Protein AF-0000000078981134 (afdb_homodimer)

Sequence (300 aa):
MTKDLEKGITENGTGYDGVVWNILGQTYYPKAVCETTFAFETNSEPGQFVPVHVHPTQDEFILVQEGELDLKLDGVWSKARAGDLVRMPKGIPHGYFNKSDKPARALFWVSPARKLKELFEALDNLEDVERVVELSAQHEVDFLPPEANDMTKDLEKGITENGTGYDGVVWNILGQTYYPKAVCETTFAFETNSEPGQFVPVHVHPTQDEFILVQEGELDLKLDGVWSKARAGDLVRMPKGIPHGYFNKSDKPARALFWVSPARKLKELFEALDNLEDVERVVELSAQHEVDFLPPEAND

Secondary structure (DSSP, 8-state):
----PPPEEEPTT--GGG--EEETTEEEEEEEE-SS-EEEEEEE-TT-EEEEEE-SS-EEEEEEEESEEEEEETTEEEEEETT-EEEE-TTS-EEEE--SSS-EEEEEEEES-TTHHHHHHHHTT---HHHHHHHHHHTT-EEPPGGGG-/----PPPEEEPTT--GGG--EEETTEEEEEEEE-SS-EEEEEEE-TT-EEEEEE-SS-EEEEEEEESEEEEEETTEEEEEETT-EEEE-TTS-EEEE--SSS-EEEEEEEES-TTHHHHHHHHTT---HHHHHHHHHHTT-EEPPGGGG-

pLDDT: mean 97.55, std 6.36, range [37.91, 98.94]

Structure (mmCIF, N/CA/C/O backbone):
data_AF-0000000078981134-model_v1
#
loop_
_entity.id
_entity.type
_entity.pdbx_description
1 polymer 'Polyketide synthesis domain protein'
#
loop_
_atom_site.group_PDB
_atom_site.id
_atom_site.type_symbol
_atom_site.label_atom_id
_atom_site.label_alt_id
_atom_site.label_comp_id
_atom_site.label_asym_id
_atom_site.label_entity_id
_atom_site.label_seq_id
_atom_site.pdbx_PDB_ins_code
_atom_site.Cartn_x
_atom_site.Cartn_y
_atom_site.Cartn_z
_atom_site.occupancy
_atom_site.B_iso_or_equiv
_atom_site.auth_seq_id
_atom_site.auth_comp_id
_atom_site.auth_asym_id
_atom_site.auth_atom_id
_atom_site.pdbx_PDB_model_num
ATOM 1 N N . MET A 1 1 ? -16.922 -1.563 -15.125 1 37.91 1 MET A N 1
ATOM 2 C CA . MET A 1 1 ? -17.297 -0.449 -14.258 1 37.91 1 MET A CA 1
ATOM 3 C C . MET A 1 1 ? -16.156 -0.085 -13.32 1 37.91 1 MET A C 1
ATOM 5 O O . MET A 1 1 ? -15.633 -0.947 -12.609 1 37.91 1 MET A O 1
ATOM 9 N N . THR A 1 2 ? -15.383 0.862 -13.742 1 52.09 2 THR A N 1
ATOM 10 C CA . THR A 1 2 ? -14.219 1.341 -12.992 1 52.09 2 THR A CA 1
ATOM 11 C C . THR A 1 2 ? -14.594 1.634 -11.547 1 52.09 2 THR A C 1
ATOM 13 O O . THR A 1 2 ? -15.461 2.469 -11.281 1 52.09 2 THR A O 1
ATOM 16 N N . LYS A 1 3 ? -14.531 0.712 -10.562 1 81.75 3 LYS A N 1
ATOM 17 C CA . LYS A 1 3 ? -15.266 0.771 -9.305 1 81.75 3 LYS A CA 1
ATOM 18 C C . LYS A 1 3 ? -14.633 1.765 -8.344 1 81.75 3 LYS A C 1
ATOM 20 O O . LYS A 1 3 ? -13.414 1.757 -8.148 1 81.75 3 LYS A O 1
ATOM 25 N N . ASP A 1 4 ? -15.328 2.977 -8.062 1 95.06 4 ASP A N 1
ATOM 26 C CA . ASP A 1 4 ? -14.953 3.873 -6.973 1 95.06 4 ASP A CA 1
ATOM 27 C C . ASP A 1 4 ? -14.57 3.086 -5.723 1 95.06 4 ASP A C 1
ATOM 29 O O . ASP A 1 4 ? -15.109 2.004 -5.477 1 95.06 4 ASP A O 1
ATOM 33 N N . LEU A 1 5 ? -13.609 3.678 -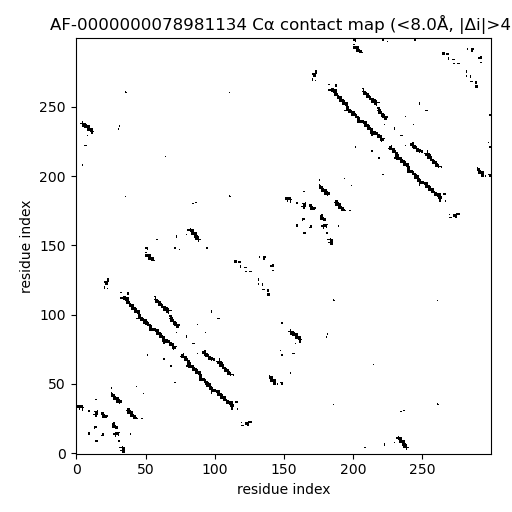5.062 1 98.25 5 LEU A N 1
ATOM 34 C CA . LEU A 1 5 ? -13.227 3.061 -3.799 1 98.25 5 LEU A CA 1
ATOM 35 C C . LEU A 1 5 ? -14.367 3.148 -2.785 1 98.25 5 LEU A C 1
ATOM 37 O O . LEU A 1 5 ? -14.945 4.219 -2.588 1 98.25 5 LEU A O 1
ATOM 41 N N . GLU A 1 6 ? -14.734 2.066 -2.195 1 97.81 6 GLU A N 1
ATOM 42 C CA . GLU A 1 6 ? -15.672 2.08 -1.077 1 97.81 6 GLU A CA 1
ATOM 43 C C . GLU A 1 6 ? -14.961 2.41 0.233 1 97.81 6 GLU A C 1
ATOM 45 O O . GLU A 1 6 ? -13.93 1.813 0.556 1 97.81 6 GLU A O 1
ATOM 50 N N . LYS A 1 7 ? -15.492 3.314 0.998 1 98.44 7 LYS A N 1
ATOM 51 C CA . LYS A 1 7 ? -14.859 3.723 2.248 1 98.44 7 LYS A CA 1
ATOM 52 C C . LYS A 1 7 ? -15.023 2.65 3.322 1 98.44 7 LYS A C 1
ATOM 54 O O . LYS A 1 7 ? -15.969 1.859 3.281 1 98.44 7 LYS A O 1
ATOM 59 N N . GLY A 1 8 ? -14.094 2.645 4.266 1 98.31 8 GLY A N 1
ATOM 60 C CA . GLY A 1 8 ? -14.242 1.746 5.398 1 98.31 8 GLY A CA 1
ATOM 61 C C . GLY A 1 8 ? -12.922 1.142 5.852 1 98.31 8 GLY A C 1
ATOM 62 O O . GLY A 1 8 ? -11.852 1.649 5.516 1 98.31 8 GLY A O 1
ATOM 63 N N . ILE A 1 9 ? -13.031 0.161 6.734 1 98.69 9 ILE A N 1
ATOM 64 C CA . ILE A 1 9 ? -11.883 -0.56 7.27 1 98.69 9 ILE A CA 1
ATOM 65 C C . ILE A 1 9 ? -12.016 -2.047 6.953 1 98.69 9 ILE A C 1
ATOM 67 O O . ILE A 1 9 ? -13.062 -2.65 7.195 1 98.69 9 ILE A O 1
ATOM 71 N N . THR A 1 10 ? -11.07 -2.584 6.281 1 98.81 10 THR A N 1
ATOM 72 C CA . THR A 1 10 ? -10.938 -4.035 6.211 1 98.81 10 THR A CA 1
ATOM 73 C C . THR A 1 10 ? -10.102 -4.559 7.375 1 98.81 10 THR A C 1
ATOM 75 O O . THR A 1 10 ? -8.914 -4.25 7.484 1 98.81 10 THR A O 1
ATOM 78 N N . GLU A 1 11 ? -10.633 -5.402 8.086 1 98.31 11 GLU A N 1
ATOM 79 C CA . GLU A 1 11 ? -10.047 -5.812 9.359 1 98.31 11 GLU A CA 1
ATOM 80 C C . GLU A 1 11 ? -8.859 -6.746 9.141 1 98.31 11 GLU A C 1
ATOM 82 O O . GLU A 1 11 ? -8.852 -7.539 8.195 1 98.31 11 GLU A O 1
ATOM 87 N N . ASN A 1 12 ? -7.891 -6.645 10.07 1 97.69 12 ASN A N 1
ATOM 88 C CA . ASN A 1 12 ? -6.781 -7.594 10.117 1 97.69 12 ASN A CA 1
ATOM 89 C C . ASN A 1 12 ? -7.273 -9.031 10.031 1 97.69 12 ASN A C 1
ATOM 91 O O . ASN A 1 12 ? -8.234 -9.406 10.711 1 97.69 12 ASN A O 1
ATOM 95 N N . GLY A 1 13 ? -6.617 -9.797 9.172 1 96.06 13 GLY A N 1
ATOM 96 C CA . GLY A 1 13 ? -6.902 -11.219 9.102 1 96.06 13 GLY A CA 1
ATOM 97 C C . GLY A 1 13 ? -8.148 -11.539 8.305 1 96.06 13 GLY A C 1
ATOM 98 O O . GLY A 1 13 ? -8.586 -12.688 8.266 1 96.06 13 GLY A O 1
ATOM 99 N N . THR A 1 14 ? -8.789 -10.531 7.723 1 97.75 14 THR A N 1
ATOM 100 C CA . THR A 1 14 ? -9.969 -10.781 6.902 1 97.75 14 THR A CA 1
ATOM 101 C C . THR A 1 14 ? -9.828 -10.117 5.535 1 97.75 14 THR A C 1
ATOM 103 O O . THR A 1 14 ? -8.992 -9.227 5.359 1 97.75 14 THR A O 1
ATOM 106 N N . GLY A 1 15 ? -10.633 -10.617 4.551 1 98.06 15 GLY A N 1
ATOM 107 C CA . GLY A 1 15 ? -10.734 -9.953 3.26 1 98.06 15 GLY A CA 1
ATOM 108 C C . GLY A 1 15 ? -11.938 -9.031 3.154 1 98.06 15 GLY A C 1
ATOM 109 O O . GLY A 1 15 ? -12.859 -9.109 3.973 1 98.06 15 GLY A O 1
ATOM 110 N N . TYR A 1 16 ? -11.789 -8.195 2.203 1 96.5 16 TYR A N 1
ATOM 111 C CA . TYR A 1 16 ? -12.93 -7.344 1.869 1 96.5 16 TYR A CA 1
ATOM 112 C C . TYR A 1 16 ? -14.203 -8.164 1.702 1 96.5 16 TYR A C 1
ATOM 114 O O . TYR A 1 16 ? -14.219 -9.148 0.951 1 96.5 16 TYR A O 1
ATOM 122 N N . ASP A 1 17 ? -15.258 -7.887 2.551 1 93.56 17 ASP A N 1
ATOM 123 C CA . ASP A 1 17 ? -16.547 -8.57 2.535 1 93.56 17 ASP A CA 1
ATOM 124 C C . ASP A 1 17 ? -16.391 -10.047 2.898 1 93.56 17 ASP A C 1
ATOM 126 O O . ASP A 1 17 ? -17.109 -10.898 2.379 1 93.56 17 ASP A O 1
ATOM 130 N N . GLY A 1 18 ? -15.305 -10.352 3.564 1 95.81 18 GLY A N 1
ATOM 131 C CA . GLY A 1 18 ? -15.102 -11.695 4.07 1 95.81 18 GLY A CA 1
ATOM 132 C C . GLY A 1 18 ? -14.539 -12.648 3.029 1 95.81 18 GLY A C 1
ATOM 133 O O . GLY A 1 18 ? -14.508 -13.859 3.242 1 95.81 18 GLY A O 1
ATOM 134 N N . VAL A 1 19 ? -14.055 -12.133 1.96 1 98.12 19 VAL A N 1
ATOM 135 C CA . VAL A 1 19 ? -13.555 -12.945 0.856 1 98.12 19 VAL A CA 1
ATOM 136 C C . VAL A 1 19 ? -12.18 -13.508 1.211 1 98.12 19 VAL A C 1
ATOM 138 O O . VAL A 1 19 ? -11.336 -12.797 1.765 1 98.12 19 VAL A O 1
ATOM 141 N N . VAL A 1 20 ? -12.016 -14.773 0.94 1 98.62 20 VAL A N 1
ATOM 142 C CA . VAL A 1 20 ? -10.727 -15.461 1.023 1 98.62 20 VAL A CA 1
ATOM 143 C C . VAL A 1 20 ? -10.5 -16.281 -0.242 1 98.62 20 VAL A C 1
ATOM 145 O O . VAL A 1 20 ? -11.391 -17 -0.69 1 98.62 20 VAL A O 1
ATOM 148 N N . TRP A 1 21 ? -9.367 -16.156 -0.859 1 98.81 21 TRP A N 1
ATOM 149 C CA . TRP A 1 21 ? -9.031 -16.953 -2.033 1 98.81 21 TRP A CA 1
ATOM 150 C C . TRP A 1 21 ? -7.898 -17.922 -1.721 1 98.81 21 TRP A C 1
ATOM 152 O O . TRP A 1 21 ? -7.027 -17.625 -0.9 1 98.81 21 TRP A O 1
ATOM 162 N N . ASN A 1 22 ? -7.965 -19 -2.293 1 98.81 22 ASN A N 1
ATOM 163 C CA . ASN A 1 22 ? -6.898 -20 -2.311 1 98.81 22 ASN A CA 1
ATOM 164 C C . ASN A 1 22 ? -6.344 -20.203 -3.715 1 98.81 22 ASN A C 1
ATOM 166 O O . ASN A 1 22 ? -7.039 -20.719 -4.594 1 98.81 22 ASN A O 1
ATOM 170 N N . ILE A 1 23 ? -5.137 -19.859 -3.9 1 98.44 23 ILE A N 1
ATOM 171 C CA . ILE A 1 23 ? -4.488 -20.047 -5.195 1 98.44 23 ILE A CA 1
ATOM 172 C C . ILE A 1 23 ? -3.293 -20.984 -5.035 1 98.44 23 ILE A C 1
ATOM 174 O O . ILE A 1 23 ? -2.264 -20.594 -4.48 1 98.44 23 ILE A O 1
ATOM 178 N N . LEU A 1 24 ? -3.463 -22.203 -5.438 1 98.06 24 LEU A N 1
ATOM 179 C CA . LEU A 1 24 ? -2.463 -23.25 -5.391 1 98.06 24 LEU A CA 1
ATOM 180 C C . LEU A 1 24 ? -1.924 -23.438 -3.973 1 98.06 24 LEU A C 1
ATOM 182 O O . LEU A 1 24 ? -0.714 -23.578 -3.779 1 98.06 24 LEU A O 1
ATOM 186 N N . GLY A 1 25 ? -2.797 -23.25 -2.996 1 97.94 25 GLY A N 1
ATOM 187 C CA . GLY A 1 25 ? -2.457 -23.547 -1.61 1 97.94 25 GLY A CA 1
ATOM 188 C C . GLY A 1 25 ? -2.104 -22.297 -0.814 1 97.94 25 GLY A C 1
ATOM 189 O O . GLY A 1 25 ? -1.981 -22.359 0.411 1 97.94 25 GLY A O 1
ATOM 190 N N . GLN A 1 26 ? -1.91 -21.234 -1.493 1 98.44 26 GLN A N 1
ATOM 191 C CA . GLN A 1 26 ? -1.601 -19.969 -0.832 1 98.44 26 GLN A CA 1
ATOM 192 C C . GLN A 1 26 ? -2.867 -19.156 -0.573 1 98.44 26 GLN A C 1
ATOM 194 O O . GLN A 1 26 ? -3.754 -19.094 -1.428 1 98.44 26 GLN A O 1
ATOM 199 N N . THR A 1 27 ? -2.957 -18.531 0.592 1 98.75 27 THR A N 1
ATOM 200 C CA . THR A 1 27 ? -4.156 -17.812 1.006 1 98.75 27 THR A CA 1
ATOM 201 C C . THR A 1 27 ? -4.016 -16.328 0.708 1 98.75 27 THR A C 1
ATOM 203 O O . THR A 1 27 ? -2.986 -15.719 1.011 1 98.75 27 THR A O 1
ATOM 206 N N . TYR A 1 28 ? -5.094 -15.773 0.16 1 98.81 28 TYR A N 1
ATOM 207 C CA . TYR A 1 28 ? -5.145 -14.359 -0.187 1 98.81 28 TYR A CA 1
ATOM 208 C C . TYR A 1 28 ? -6.379 -13.695 0.413 1 98.81 28 TYR A C 1
ATOM 210 O O . TYR A 1 28 ? -7.48 -14.242 0.349 1 98.81 28 TYR A O 1
ATOM 218 N N . TYR A 1 29 ? -6.188 -12.516 0.988 1 98.81 29 TYR A N 1
ATOM 219 C CA . TYR A 1 29 ? -7.27 -11.656 1.457 1 98.81 29 TYR A CA 1
ATOM 220 C C . TYR A 1 29 ? -7.324 -10.367 0.655 1 98.81 29 TYR A C 1
ATOM 222 O O . TYR A 1 29 ? -6.445 -9.508 0.787 1 98.81 29 TYR A O 1
ATOM 230 N N . PRO A 1 30 ? -8.352 -10.172 -0.232 1 98.81 30 PRO A N 1
ATOM 231 C CA . PRO A 1 30 ? -8.492 -8.836 -0.813 1 98.81 30 PRO A CA 1
ATOM 232 C C . PRO A 1 30 ? -8.781 -7.762 0.235 1 98.81 30 PRO A C 1
ATOM 234 O O . PRO A 1 30 ? -9.547 -7.996 1.172 1 98.81 30 PRO A O 1
ATOM 237 N N . LYS A 1 31 ? -8.148 -6.645 0.086 1 98.81 31 LYS A N 1
ATOM 238 C CA . LYS A 1 31 ? -8.242 -5.629 1.133 1 98.81 31 LYS A CA 1
ATOM 239 C C . LYS A 1 31 ? -8.93 -4.367 0.612 1 98.81 31 LYS A C 1
ATOM 241 O O . LYS A 1 31 ? -9.633 -3.684 1.357 1 98.81 31 LYS A O 1
ATOM 246 N N . ALA A 1 32 ? -8.648 -4.004 -0.658 1 98.62 32 ALA A N 1
ATOM 247 C CA . ALA A 1 32 ? -9.203 -2.814 -1.296 1 98.62 32 ALA A CA 1
ATOM 248 C C . ALA A 1 32 ? -9.172 -2.941 -2.816 1 98.62 32 ALA A C 1
ATOM 250 O O . ALA A 1 32 ? -8.273 -3.568 -3.375 1 98.62 32 ALA A O 1
ATOM 251 N N . VAL A 1 33 ? -10.125 -2.357 -3.42 1 97.88 33 VAL A N 1
ATOM 252 C CA . VAL A 1 33 ? -10.133 -2.357 -4.879 1 97.88 33 VAL A CA 1
ATOM 253 C C . VAL A 1 33 ? -10.836 -1.107 -5.395 1 97.88 33 VAL A C 1
ATOM 255 O O . VAL A 1 33 ? -11.883 -0.717 -4.867 1 97.88 33 VAL A O 1
ATOM 258 N N . CYS A 1 34 ? -10.289 -0.522 -6.301 1 97.94 34 CYS A N 1
ATOM 259 C CA . CYS A 1 34 ? -10.836 0.527 -7.152 1 97.94 34 CYS A CA 1
ATOM 260 C C . CYS A 1 34 ? -10.117 0.58 -8.492 1 97.94 34 CYS A C 1
ATOM 262 O O . CYS A 1 34 ? -9.305 -0.298 -8.805 1 97.94 34 CYS A O 1
ATOM 264 N N . GLU A 1 35 ? -10.43 1.552 -9.242 1 97.25 35 GLU A N 1
ATOM 265 C CA . GLU A 1 35 ? -9.844 1.608 -10.586 1 97.25 35 GLU A CA 1
ATOM 266 C C . GLU A 1 35 ? -8.328 1.732 -10.523 1 97.25 35 GLU A C 1
ATOM 268 O O . GLU A 1 35 ? -7.613 1.108 -11.312 1 97.25 35 GLU A O 1
ATOM 273 N N . THR A 1 36 ? -7.852 2.416 -9.602 1 97.19 36 THR A N 1
ATOM 274 C CA . THR A 1 36 ? -6.453 2.82 -9.625 1 97.19 36 THR A CA 1
ATOM 275 C C . THR A 1 36 ? -5.602 1.881 -8.773 1 97.19 36 THR A C 1
ATOM 277 O O . THR A 1 36 ? -4.371 1.91 -8.844 1 97.19 36 THR A O 1
ATOM 280 N N . THR A 1 37 ? -6.289 1.013 -8.008 1 98.38 37 THR A N 1
ATOM 281 C CA . THR A 1 37 ? -5.512 0.161 -7.113 1 98.38 37 THR A CA 1
ATOM 282 C C . THR A 1 37 ? -6.277 -1.119 -6.785 1 98.38 37 THR A C 1
ATOM 284 O O . THR A 1 37 ? -7.504 -1.1 -6.656 1 98.38 37 THR A O 1
ATOM 287 N N . PHE A 1 38 ? -5.609 -2.203 -6.684 1 98.75 38 PHE A N 1
ATOM 288 C CA . PHE A 1 38 ? -6.062 -3.436 -6.043 1 98.75 38 PHE A CA 1
ATOM 289 C C . PHE A 1 38 ? -5.055 -3.902 -5 1 98.75 38 PHE A C 1
ATOM 291 O O . PHE A 1 38 ? -3.883 -4.125 -5.312 1 98.75 38 PHE A O 1
ATOM 298 N N . ALA A 1 39 ? -5.469 -3.947 -3.725 1 98.88 39 ALA A N 1
ATOM 299 C CA . ALA A 1 39 ? -4.613 -4.359 -2.613 1 98.88 39 ALA A CA 1
ATOM 300 C C . ALA A 1 39 ? -5.094 -5.68 -2.014 1 98.88 39 ALA A C 1
ATOM 302 O O . ALA A 1 39 ? -6.297 -5.906 -1.882 1 98.88 39 ALA A O 1
ATOM 303 N N . PHE A 1 40 ? -4.152 -6.473 -1.606 1 98.88 40 PHE A N 1
ATOM 304 C CA . PHE A 1 40 ? -4.457 -7.781 -1.042 1 98.88 40 PHE A CA 1
ATOM 305 C C . PHE A 1 40 ? -3.342 -8.242 -0.11 1 98.88 40 PHE A C 1
ATOM 307 O O . PHE A 1 40 ? -2.193 -7.816 -0.251 1 98.88 40 PHE A O 1
ATOM 314 N N . GLU A 1 41 ? -3.678 -9.047 0.803 1 98.81 41 GLU A N 1
ATOM 315 C CA . GLU A 1 41 ? -2.719 -9.68 1.706 1 98.81 41 GLU A CA 1
ATOM 316 C C . GLU A 1 41 ? -2.436 -11.117 1.29 1 98.81 41 GLU A C 1
ATOM 318 O O . GLU A 1 41 ? -3.355 -11.859 0.943 1 98.81 41 GLU A O 1
ATOM 323 N N . THR A 1 42 ? -1.195 -11.438 1.291 1 98.56 42 THR A N 1
ATOM 324 C CA . THR A 1 42 ? -0.775 -12.797 0.997 1 98.56 42 THR A CA 1
ATOM 325 C C . THR A 1 42 ? -0.237 -13.484 2.25 1 98.56 42 THR A C 1
ATOM 327 O O . THR A 1 42 ? 0.475 -12.867 3.045 1 98.56 42 THR A O 1
ATOM 330 N N . ASN A 1 43 ? -0.611 -14.664 2.443 1 98.44 43 ASN A N 1
ATOM 331 C CA . ASN A 1 43 ? -0.073 -15.555 3.463 1 98.44 43 ASN A CA 1
ATOM 332 C C . ASN A 1 43 ? 0.612 -16.766 2.838 1 98.44 43 ASN A C 1
ATOM 334 O O . ASN A 1 43 ? -0.054 -17.656 2.309 1 98.44 43 ASN A O 1
ATOM 338 N N . SER A 1 44 ? 1.878 -16.812 2.965 1 98.69 44 SER A N 1
ATOM 339 C CA . SER A 1 44 ? 2.689 -17.844 2.311 1 98.69 44 SER A CA 1
ATOM 340 C C . SER A 1 44 ? 3.344 -18.766 3.33 1 98.69 44 SER A C 1
ATOM 342 O O . SER A 1 44 ? 4.16 -18.328 4.141 1 98.69 44 SER A O 1
ATOM 344 N N . GLU A 1 45 ? 3.008 -20.016 3.291 1 98.69 45 GLU A N 1
ATOM 345 C CA . GLU A 1 45 ? 3.67 -21.016 4.117 1 98.69 45 GLU A CA 1
ATOM 346 C C . GLU A 1 45 ? 5.074 -21.312 3.605 1 98.69 45 GLU A C 1
ATOM 348 O O . GLU A 1 45 ? 5.43 -20.938 2.488 1 98.69 45 GLU A O 1
ATOM 353 N N . PRO A 1 46 ? 5.871 -21.984 4.484 1 98.69 46 PRO A N 1
ATOM 354 C CA . PRO A 1 46 ? 7.207 -22.375 4.031 1 98.69 46 PRO A CA 1
ATOM 355 C C . PRO A 1 46 ? 7.18 -23.141 2.705 1 98.69 46 PRO A C 1
ATOM 357 O O . PRO A 1 46 ? 6.375 -24.047 2.529 1 98.69 46 PRO A O 1
ATOM 360 N N . GLY A 1 47 ? 8 -22.625 1.805 1 98.38 47 GLY A N 1
ATOM 361 C CA . GLY A 1 47 ? 8.148 -23.312 0.536 1 98.38 47 GLY A CA 1
ATOM 362 C C . GLY A 1 47 ? 7.234 -22.781 -0.549 1 98.38 47 GLY A C 1
ATOM 363 O O . GLY A 1 47 ? 7.434 -23.062 -1.732 1 98.38 47 GLY A O 1
ATOM 364 N N . GLN A 1 48 ? 6.285 -21.969 -0.247 1 98.56 48 GLN A N 1
ATOM 365 C CA . GLN A 1 48 ? 5.352 -21.422 -1.23 1 98.56 48 GLN A CA 1
ATOM 366 C C . GLN A 1 48 ? 5.953 -20.234 -1.975 1 98.56 48 GLN A C 1
ATOM 368 O O . GLN A 1 48 ? 6.887 -19.609 -1.481 1 98.56 48 GLN A O 1
ATOM 373 N N . PHE A 1 49 ? 5.422 -20.016 -3.195 1 98.44 49 PHE A N 1
ATOM 374 C CA . PHE A 1 49 ? 6.023 -19 -4.051 1 98.44 49 PHE A CA 1
ATOM 375 C C . PHE A 1 49 ? 5.078 -18.609 -5.18 1 98.44 49 PHE A C 1
ATOM 377 O O . PHE A 1 49 ? 4.059 -19.266 -5.398 1 98.44 49 PHE A O 1
ATOM 384 N N . VAL A 1 50 ? 5.316 -17.531 -5.797 1 98.69 50 VAL A N 1
ATOM 385 C CA . VAL A 1 50 ? 4.82 -17.125 -7.105 1 98.69 50 VAL A CA 1
ATOM 386 C C . VAL A 1 50 ? 5.98 -17.016 -8.086 1 98.69 50 VAL A C 1
ATOM 388 O O . VAL A 1 50 ? 6.887 -16.188 -7.902 1 98.69 50 VAL A O 1
ATOM 391 N N . PRO A 1 51 ? 5.941 -17.812 -9.094 1 98.69 51 PRO A N 1
ATOM 392 C CA . PRO A 1 51 ? 7.062 -17.812 -10.039 1 98.69 51 PRO A CA 1
ATOM 393 C C . PRO A 1 51 ? 7.273 -16.453 -10.703 1 98.69 51 PRO A C 1
ATOM 395 O O . PRO A 1 51 ? 6.371 -15.609 -10.688 1 98.69 51 PRO A O 1
ATOM 398 N N . VAL A 1 52 ? 8.469 -16.312 -11.305 1 98.88 52 VAL A N 1
ATOM 399 C CA . VAL A 1 52 ? 8.836 -15.062 -11.969 1 98.88 52 VAL A CA 1
ATOM 400 C C . VAL A 1 52 ? 7.859 -14.773 -13.102 1 98.88 52 VAL A C 1
ATOM 402 O O . VAL A 1 52 ? 7.562 -15.656 -13.914 1 98.88 52 VAL A O 1
ATOM 405 N N . HIS A 1 53 ? 7.355 -13.547 -13.164 1 98.94 53 HIS A N 1
ATOM 406 C CA . HIS A 1 53 ? 6.379 -13.086 -14.148 1 98.94 53 HIS A CA 1
ATOM 407 C C . HIS A 1 53 ? 6.512 -11.586 -14.391 1 98.94 53 HIS A C 1
ATOM 409 O O . HIS A 1 53 ? 7.309 -10.914 -13.734 1 98.94 53 HIS A O 1
ATOM 415 N N . VAL A 1 54 ? 5.773 -11.094 -15.359 1 98.81 54 VAL A N 1
ATOM 416 C CA . VAL A 1 54 ? 5.75 -9.68 -15.719 1 98.81 54 VAL A CA 1
ATOM 417 C C . VAL A 1 54 ? 4.312 -9.164 -15.695 1 98.81 54 VAL A C 1
ATOM 419 O O . VAL A 1 54 ? 3.395 -9.844 -16.172 1 98.81 54 VAL A O 1
ATOM 422 N N . HIS A 1 55 ? 4.07 -8.062 -15 1 98.81 55 HIS A N 1
ATOM 423 C CA . HIS A 1 55 ? 2.902 -7.23 -15.266 1 98.81 55 HIS A CA 1
ATOM 424 C C . HIS A 1 55 ? 3.203 -6.172 -16.328 1 98.81 55 HIS A C 1
ATOM 426 O O . HIS A 1 55 ? 3.99 -5.254 -16.078 1 98.81 55 HIS A O 1
ATOM 432 N N . PRO A 1 56 ? 2.596 -6.227 -17.438 1 98.56 56 PRO A N 1
ATOM 433 C CA . PRO A 1 56 ? 2.906 -5.227 -18.469 1 98.56 56 PRO A CA 1
ATOM 434 C C . PRO A 1 56 ? 2.297 -3.859 -18.156 1 98.56 56 PRO A C 1
ATOM 436 O O . PRO A 1 56 ? 2.785 -2.84 -18.656 1 98.56 56 PRO A O 1
ATOM 439 N N . THR A 1 57 ? 1.282 -3.797 -17.312 1 98 57 THR A N 1
ATOM 440 C CA . THR A 1 57 ? 0.482 -2.578 -17.25 1 98 57 THR A CA 1
ATOM 441 C C . THR A 1 57 ? 0.371 -2.076 -15.82 1 98 57 THR A C 1
ATOM 443 O O . THR A 1 57 ? -0.335 -1.102 -15.547 1 98 57 THR A O 1
ATOM 446 N N . GLN A 1 58 ? 1.064 -2.818 -14.867 1 98.44 58 GLN A N 1
ATOM 447 C CA . GLN A 1 58 ? 0.909 -2.488 -13.453 1 98.44 58 GLN A CA 1
ATOM 448 C C . GLN A 1 58 ? 2.264 -2.406 -12.758 1 98.44 58 GLN A C 1
ATOM 450 O O . GLN A 1 58 ? 3.129 -3.258 -12.969 1 98.44 58 GLN A O 1
ATOM 455 N N . ASP A 1 59 ? 2.428 -1.326 -11.969 1 98.81 59 ASP A N 1
ATOM 456 C CA . ASP A 1 59 ? 3.441 -1.387 -10.922 1 98.81 59 ASP A CA 1
ATOM 457 C C . ASP A 1 59 ? 2.936 -2.174 -9.719 1 98.81 59 ASP A C 1
ATOM 459 O O . ASP A 1 59 ? 1.746 -2.131 -9.391 1 98.81 59 ASP A O 1
ATOM 463 N N . GLU A 1 60 ? 3.807 -2.893 -9.086 1 98.88 60 GLU A N 1
ATOM 464 C CA . GLU A 1 60 ? 3.434 -3.707 -7.938 1 98.88 60 GLU A CA 1
ATOM 465 C C . GLU A 1 60 ? 4.348 -3.428 -6.746 1 98.88 60 GLU A C 1
ATOM 467 O O . GLU A 1 60 ? 5.543 -3.186 -6.918 1 98.88 60 GLU A O 1
ATOM 472 N N . PHE A 1 61 ? 3.791 -3.492 -5.562 1 98.94 61 PHE A N 1
ATOM 473 C CA . PHE A 1 61 ? 4.477 -3.203 -4.309 1 98.94 61 PHE A CA 1
ATOM 474 C C . PHE A 1 61 ? 4.207 -4.297 -3.279 1 98.94 61 PHE A C 1
ATOM 476 O O . PHE A 1 61 ? 3.109 -4.855 -3.234 1 98.94 61 PHE A O 1
ATOM 483 N N . ILE A 1 62 ? 5.188 -4.594 -2.445 1 98.94 62 ILE A N 1
ATOM 484 C CA . ILE A 1 62 ? 5.043 -5.531 -1.338 1 98.94 62 ILE A CA 1
ATOM 485 C C . ILE A 1 62 ? 5.516 -4.879 -0.042 1 98.94 62 ILE A C 1
ATOM 487 O O . ILE A 1 62 ? 6.672 -4.457 0.062 1 98.94 62 ILE A O 1
ATOM 491 N N . LEU A 1 63 ? 4.711 -4.754 0.893 1 98.94 63 LEU A N 1
ATOM 492 C CA . LEU A 1 63 ? 5.133 -4.504 2.268 1 98.94 63 LEU A CA 1
ATOM 493 C C . LEU A 1 63 ? 5.148 -5.801 3.074 1 98.94 63 LEU A C 1
ATOM 495 O O . LEU A 1 63 ? 4.094 -6.352 3.391 1 98.94 63 LEU A O 1
ATOM 499 N N . VAL A 1 64 ? 6.34 -6.234 3.434 1 98.94 64 VAL A N 1
ATOM 500 C CA . VAL A 1 64 ? 6.426 -7.43 4.266 1 98.94 64 VAL A CA 1
ATOM 501 C C . VAL A 1 64 ? 5.996 -7.098 5.691 1 98.94 64 VAL A C 1
ATOM 503 O O . VAL A 1 64 ? 6.504 -6.148 6.297 1 98.94 64 VAL A O 1
ATOM 506 N N . GLN A 1 65 ? 5.055 -7.824 6.164 1 98.62 65 GLN A N 1
ATOM 507 C CA . GLN A 1 65 ? 4.516 -7.531 7.488 1 98.62 65 GLN A CA 1
ATOM 508 C C . GLN A 1 65 ? 5.066 -8.5 8.531 1 98.62 65 GLN A C 1
ATOM 510 O O . GLN A 1 65 ? 5.25 -8.125 9.695 1 98.62 65 GLN A O 1
ATOM 515 N N . GLU A 1 66 ? 5.18 -9.711 8.172 1 98.38 66 GLU A N 1
ATOM 516 C CA . GLU A 1 66 ? 5.75 -10.758 9.008 1 98.38 66 GLU A CA 1
ATOM 517 C C . GLU A 1 66 ? 6.645 -11.695 8.195 1 98.38 66 GLU A C 1
ATOM 519 O O . GLU A 1 66 ? 6.312 -12.047 7.062 1 98.38 66 GLU A O 1
ATOM 524 N N . GLY A 1 67 ? 7.746 -12.125 8.781 1 98.5 67 GLY A N 1
ATOM 525 C CA . GLY A 1 67 ? 8.656 -13.055 8.125 1 98.5 67 GLY A CA 1
ATOM 526 C C . GLY A 1 67 ? 9.539 -12.391 7.086 1 98.5 67 GLY A C 1
ATOM 527 O O . GLY A 1 67 ? 9.984 -11.258 7.27 1 98.5 67 GLY A O 1
ATOM 528 N N . GLU A 1 68 ? 9.953 -13.211 6.152 1 98.75 68 GLU A N 1
ATOM 529 C CA . GLU A 1 68 ? 10.82 -12.75 5.074 1 98.75 68 GLU A CA 1
ATOM 530 C C . GLU A 1 68 ? 10.453 -13.414 3.748 1 98.75 68 GLU A C 1
ATOM 532 O O . GLU A 1 68 ? 9.844 -14.484 3.73 1 98.75 68 GLU A O 1
ATOM 537 N N . LEU A 1 69 ? 10.781 -12.727 2.707 1 98.88 69 LEU A N 1
ATOM 538 C CA . LEU A 1 69 ? 10.578 -13.227 1.352 1 98.88 69 LEU A CA 1
ATOM 539 C C . LEU A 1 69 ? 11.867 -13.141 0.543 1 98.88 69 LEU A C 1
ATOM 541 O O . LEU A 1 69 ? 12.594 -12.148 0.634 1 98.88 69 LEU A O 1
ATOM 545 N N . ASP A 1 70 ? 12.172 -14.156 -0.168 1 98.94 70 ASP A N 1
ATOM 546 C CA . ASP A 1 70 ? 13.164 -14.086 -1.234 1 98.94 70 ASP A CA 1
ATOM 547 C C . ASP A 1 70 ? 12.562 -13.5 -2.508 1 98.94 70 ASP A C 1
ATOM 549 O O . ASP A 1 70 ? 11.57 -14.016 -3.029 1 98.94 70 ASP A O 1
ATOM 553 N N . LEU A 1 71 ? 13.211 -12.492 -2.963 1 98.81 71 LEU A N 1
ATOM 554 C CA . LEU A 1 71 ? 12.727 -11.781 -4.141 1 98.81 71 LEU A CA 1
ATOM 555 C C . LEU A 1 71 ? 13.648 -12.008 -5.332 1 98.81 71 LEU A C 1
ATOM 557 O O . LEU A 1 71 ? 14.875 -12 -5.18 1 98.81 71 LEU A O 1
ATOM 561 N N . LYS A 1 72 ? 13.086 -12.289 -6.434 1 98.81 72 LYS A N 1
ATOM 562 C CA . LYS A 1 72 ? 13.805 -12.188 -7.703 1 98.81 72 LYS A CA 1
ATOM 563 C C . LYS A 1 72 ? 13.297 -11.016 -8.531 1 98.81 72 LYS A C 1
ATOM 565 O O . LYS A 1 72 ? 12.148 -11.016 -8.984 1 98.81 72 LYS A O 1
ATOM 570 N N . LEU A 1 73 ? 14.086 -10.031 -8.688 1 98.69 73 LEU A N 1
ATOM 571 C CA . LEU A 1 73 ? 13.742 -8.797 -9.391 1 98.69 73 LEU A CA 1
ATOM 572 C C . LEU A 1 73 ? 14.758 -8.484 -10.484 1 98.69 73 LEU A C 1
ATOM 574 O O . LEU A 1 73 ? 15.93 -8.242 -10.188 1 98.69 73 LEU A O 1
ATOM 578 N N . ASP A 1 74 ? 14.305 -8.578 -11.703 1 98.44 74 ASP A N 1
ATOM 579 C CA . ASP A 1 74 ? 15.164 -8.344 -12.859 1 98.44 74 ASP A CA 1
ATOM 580 C C . ASP A 1 74 ? 16.375 -9.258 -12.844 1 98.44 74 ASP A C 1
ATOM 582 O O . ASP A 1 74 ? 17.516 -8.805 -13.031 1 98.44 74 ASP A O 1
ATOM 586 N N . GLY A 1 75 ? 16.094 -10.438 -12.383 1 98.38 75 GLY A N 1
ATOM 587 C CA . GLY A 1 75 ? 17.094 -11.484 -12.453 1 98.38 75 GLY A CA 1
ATOM 588 C C . GLY A 1 75 ? 18 -11.516 -11.234 1 98.38 75 GLY A C 1
ATOM 589 O O . GLY A 1 75 ? 18.891 -12.375 -11.133 1 98.38 75 GLY A O 1
ATOM 590 N N . VAL A 1 76 ? 17.828 -10.656 -10.281 1 98.38 76 VAL A N 1
ATOM 591 C CA . VAL A 1 76 ? 18.703 -10.562 -9.117 1 98.38 76 VAL A CA 1
ATOM 592 C C . VAL A 1 76 ? 17.953 -10.984 -7.863 1 98.38 76 VAL A C 1
ATOM 594 O O . VAL A 1 76 ? 16.844 -10.5 -7.605 1 98.38 76 VAL A O 1
ATOM 597 N N . TRP A 1 77 ? 18.531 -11.883 -7.078 1 98.56 77 TRP A N 1
ATOM 598 C CA . TRP A 1 77 ? 17.953 -12.328 -5.816 1 98.56 77 TRP A CA 1
ATOM 599 C C . TRP A 1 77 ? 18.25 -11.336 -4.695 1 98.56 77 TRP A C 1
ATOM 601 O O . TRP A 1 77 ? 19.359 -10.812 -4.602 1 98.56 77 TRP A O 1
ATOM 611 N N . SER A 1 78 ? 17.312 -11.078 -3.916 1 98.62 78 SER A N 1
ATOM 612 C CA . SER A 1 78 ? 17.422 -10.336 -2.666 1 98.62 78 SER A CA 1
ATOM 613 C C . SER A 1 78 ? 16.422 -10.836 -1.627 1 98.62 78 SER A C 1
ATOM 615 O O . SER A 1 78 ? 15.625 -11.727 -1.906 1 98.62 78 SER A O 1
ATOM 617 N N . LYS A 1 79 ? 16.609 -10.352 -0.433 1 98.69 79 LYS A N 1
ATOM 618 C CA . LYS A 1 79 ? 15.68 -10.695 0.64 1 98.69 79 LYS A CA 1
ATOM 619 C C . LYS A 1 79 ? 14.977 -9.453 1.178 1 98.69 79 LYS A C 1
ATOM 621 O O . LYS A 1 79 ? 15.602 -8.406 1.353 1 98.69 79 LYS A O 1
ATOM 626 N N . ALA A 1 80 ? 13.727 -9.547 1.382 1 98.81 80 ALA A N 1
ATOM 627 C CA . ALA A 1 80 ? 12.938 -8.516 2.057 1 98.81 80 ALA A CA 1
ATOM 628 C C . ALA A 1 80 ? 12.398 -9.031 3.387 1 98.81 80 ALA A C 1
ATOM 630 O O . ALA A 1 80 ? 11.883 -10.148 3.467 1 98.81 80 ALA A O 1
ATOM 631 N N . ARG A 1 81 ? 12.531 -8.227 4.379 1 98.56 81 ARG A N 1
ATOM 632 C CA . ARG A 1 81 ? 12.086 -8.594 5.719 1 98.56 81 ARG A CA 1
ATOM 633 C C . ARG A 1 81 ? 10.961 -7.684 6.188 1 98.56 81 ARG A C 1
ATOM 635 O O . ARG A 1 81 ? 10.648 -6.684 5.535 1 98.56 81 ARG A O 1
ATOM 642 N N . ALA A 1 82 ? 10.383 -8.102 7.363 1 98.31 82 ALA A N 1
ATOM 643 C CA . ALA A 1 82 ? 9.258 -7.344 7.906 1 98.31 82 ALA A CA 1
ATOM 644 C C . ALA A 1 82 ? 9.578 -5.852 7.961 1 98.31 82 ALA A C 1
ATOM 646 O O . ALA A 1 82 ? 10.617 -5.453 8.484 1 98.31 82 ALA A O 1
ATOM 647 N N . GLY A 1 83 ? 8.703 -5.074 7.328 1 98.25 83 GLY A N 1
ATOM 648 C CA . GLY A 1 83 ? 8.852 -3.629 7.32 1 98.25 83 GLY A CA 1
ATOM 649 C C . GLY A 1 83 ? 9.453 -3.098 6.035 1 98.25 83 GLY A C 1
ATOM 650 O O . GLY A 1 83 ? 9.359 -1.901 5.75 1 98.25 83 GLY A O 1
ATOM 651 N N . ASP A 1 84 ? 10.125 -3.922 5.281 1 98.81 84 ASP A N 1
ATOM 652 C CA . ASP A 1 84 ? 10.672 -3.518 3.986 1 98.81 84 ASP A CA 1
ATOM 653 C C . ASP A 1 84 ? 9.555 -3.312 2.963 1 98.81 84 ASP A C 1
ATOM 655 O O . ASP A 1 84 ? 8.578 -4.059 2.945 1 98.81 84 ASP A O 1
ATOM 659 N N . LEU A 1 85 ? 9.719 -2.307 2.111 1 98.94 85 LEU A N 1
ATOM 660 C CA . LEU A 1 85 ? 8.828 -2.111 0.971 1 98.94 85 LEU A CA 1
ATOM 661 C C . LEU A 1 85 ? 9.539 -2.447 -0.336 1 98.94 85 LEU A C 1
ATOM 663 O O . LEU A 1 85 ? 10.555 -1.833 -0.671 1 98.94 85 LEU A O 1
ATOM 667 N N . VAL A 1 86 ? 8.984 -3.398 -1.035 1 98.94 86 VAL A N 1
ATOM 668 C CA . VAL A 1 86 ? 9.539 -3.809 -2.322 1 98.94 86 VAL A CA 1
ATOM 669 C C . VAL A 1 86 ? 8.844 -3.051 -3.449 1 98.94 86 VAL A C 1
ATOM 671 O O . VAL A 1 86 ? 7.613 -2.938 -3.461 1 98.94 86 VAL A O 1
ATOM 674 N N . ARG A 1 87 ? 9.586 -2.51 -4.363 1 98.88 87 ARG A N 1
ATOM 675 C CA . ARG A 1 87 ? 9.117 -1.784 -5.539 1 98.88 87 ARG A CA 1
ATOM 676 C C . ARG A 1 87 ? 9.406 -2.568 -6.816 1 98.88 87 ARG A C 1
ATOM 678 O O . ARG A 1 87 ? 10.562 -2.779 -7.176 1 98.88 87 ARG A O 1
ATOM 685 N N . MET A 1 88 ? 8.336 -2.992 -7.492 1 98.94 88 MET A N 1
ATOM 686 C CA . MET A 1 88 ? 8.445 -3.822 -8.688 1 98.94 88 MET A CA 1
ATOM 687 C C . MET A 1 88 ? 7.773 -3.152 -9.883 1 98.94 88 MET A C 1
ATOM 689 O O . MET A 1 88 ? 6.555 -3.232 -10.031 1 98.94 88 MET A O 1
ATOM 693 N N . PRO A 1 89 ? 8.555 -2.549 -10.766 1 98.75 89 PRO A N 1
ATOM 694 C CA . PRO A 1 89 ? 7.984 -1.753 -11.852 1 98.75 89 PRO A CA 1
ATOM 695 C C . PRO A 1 89 ? 7.332 -2.615 -12.938 1 98.75 89 PRO A C 1
ATOM 697 O O . PRO A 1 89 ? 7.781 -3.736 -13.188 1 98.75 89 PRO A O 1
ATOM 700 N N . LYS A 1 90 ? 6.34 -1.995 -13.547 1 98.62 90 LYS A N 1
ATOM 701 C CA . LYS A 1 90 ? 5.699 -2.607 -14.703 1 98.62 90 LYS A CA 1
ATOM 702 C C . LYS A 1 90 ? 6.73 -2.979 -15.773 1 98.62 90 LYS A C 1
ATOM 704 O O . LYS A 1 90 ? 7.691 -2.242 -15.992 1 98.62 90 LYS A O 1
ATOM 709 N N . GLY A 1 91 ? 6.547 -4.168 -16.297 1 98.5 91 GLY A N 1
ATOM 710 C CA . GLY A 1 91 ? 7.387 -4.602 -17.406 1 98.5 91 GLY A CA 1
ATOM 711 C C . GLY A 1 91 ? 8.672 -5.266 -16.953 1 98.5 91 GLY A C 1
ATOM 712 O O . GLY A 1 91 ? 9.43 -5.785 -17.766 1 98.5 91 GLY A O 1
ATOM 713 N N . ILE A 1 92 ? 9 -5.254 -15.711 1 98.81 92 ILE A N 1
ATOM 714 C CA . ILE A 1 92 ? 10.227 -5.836 -15.172 1 98.81 92 ILE A CA 1
ATOM 715 C C . ILE A 1 92 ? 9.922 -7.184 -14.531 1 98.81 92 ILE A C 1
ATOM 717 O O . ILE A 1 92 ? 9.039 -7.285 -13.672 1 98.81 92 ILE A O 1
ATOM 721 N N . PRO A 1 93 ? 10.578 -8.242 -14.898 1 98.88 93 PRO A N 1
ATOM 722 C CA . PRO A 1 93 ? 10.328 -9.562 -14.32 1 98.88 93 PRO A CA 1
ATOM 723 C C . PRO A 1 93 ? 10.555 -9.594 -12.812 1 98.88 93 PRO A C 1
ATOM 725 O O . PRO A 1 93 ? 11.57 -9.086 -12.32 1 98.88 93 PRO A O 1
ATOM 728 N N . HIS A 1 94 ? 9.617 -10.172 -12.125 1 98.94 94 HIS A N 1
ATOM 729 C CA . HIS A 1 94 ? 9.742 -10.305 -10.68 1 98.94 94 HIS A CA 1
ATOM 730 C C . HIS A 1 94 ? 9.016 -11.547 -10.172 1 98.94 94 HIS A C 1
ATOM 732 O O . HIS A 1 94 ? 8.133 -12.07 -10.852 1 98.94 94 HIS A O 1
ATOM 738 N N . GLY A 1 95 ? 9.422 -12.102 -9.047 1 98.81 95 GLY A N 1
ATOM 739 C CA . GLY A 1 95 ? 8.828 -13.195 -8.305 1 98.81 95 GLY A CA 1
ATOM 740 C C . GLY A 1 95 ? 9.203 -13.188 -6.832 1 98.81 95 GLY A C 1
ATOM 741 O O . GLY A 1 95 ? 10.109 -12.461 -6.422 1 98.81 95 GLY A O 1
ATOM 742 N N . TYR A 1 96 ? 8.461 -13.93 -6.051 1 98.81 96 TYR A N 1
ATOM 743 C CA . TYR A 1 96 ? 8.852 -14.031 -4.648 1 98.81 96 TYR A CA 1
ATOM 744 C C . TYR A 1 96 ? 8.672 -15.461 -4.141 1 98.81 96 TYR A C 1
ATOM 746 O O . TYR A 1 96 ? 7.809 -16.203 -4.629 1 98.81 96 TYR A O 1
ATOM 754 N N . PHE A 1 97 ? 9.469 -15.82 -3.158 1 98.75 97 PHE A N 1
ATOM 755 C CA . PHE A 1 97 ? 9.555 -17.156 -2.58 1 98.75 97 PHE A CA 1
ATOM 756 C C . PHE A 1 97 ? 9.711 -17.078 -1.065 1 98.75 97 PHE A C 1
ATOM 758 O O . PHE A 1 97 ? 10.469 -16.266 -0.552 1 98.75 97 PHE A O 1
ATOM 765 N N . ASN A 1 98 ? 8.93 -17.906 -0.356 1 98.88 98 ASN A N 1
ATOM 766 C CA . ASN A 1 98 ? 9.227 -18.141 1.056 1 98.88 98 ASN A CA 1
ATOM 767 C C . ASN A 1 98 ? 10.117 -19.359 1.254 1 98.88 98 ASN A C 1
ATOM 769 O O . ASN A 1 98 ? 9.625 -20.469 1.43 1 98.88 98 ASN A O 1
ATOM 773 N N . LYS A 1 99 ? 11.344 -19.078 1.332 1 98.38 99 LYS A N 1
ATOM 774 C CA . LYS A 1 99 ? 12.32 -20.156 1.478 1 98.38 99 LYS A CA 1
ATOM 775 C C . LYS A 1 99 ? 12.641 -20.406 2.947 1 98.38 99 LYS A C 1
ATOM 777 O O . LYS A 1 99 ? 13.477 -21.266 3.266 1 98.38 99 LYS A O 1
ATOM 782 N N . SER A 1 100 ? 12.039 -19.641 3.789 1 98.38 100 SER A N 1
ATOM 783 C CA . SER A 1 100 ? 12.258 -19.812 5.223 1 98.38 100 SER A CA 1
ATOM 784 C C . SER A 1 100 ? 11.43 -20.969 5.77 1 98.38 100 SER A C 1
ATOM 786 O O . SER A 1 100 ? 10.734 -21.656 5.016 1 98.38 100 SER A O 1
ATOM 788 N N . ASP A 1 101 ? 11.508 -21.25 7.102 1 98.44 101 ASP A N 1
ATOM 789 C CA . ASP A 1 101 ? 10.773 -22.328 7.738 1 98.44 101 ASP A CA 1
ATOM 790 C C . ASP A 1 101 ? 9.586 -21.797 8.531 1 98.44 101 ASP A C 1
ATOM 792 O O . ASP A 1 101 ? 8.984 -22.531 9.32 1 98.44 101 ASP A O 1
ATOM 796 N N . LYS A 1 102 ? 9.281 -20.547 8.336 1 98.5 102 LYS A N 1
ATOM 797 C CA . LYS A 1 102 ? 8.148 -19.906 9.008 1 98.5 102 LYS A CA 1
ATOM 798 C C . LYS A 1 102 ? 7.219 -19.234 8.008 1 98.5 102 LYS A C 1
ATOM 800 O O . LYS A 1 102 ? 7.637 -18.875 6.902 1 98.5 102 LYS A O 1
ATOM 805 N N . PRO A 1 103 ? 5.961 -19.047 8.383 1 98.56 103 PRO A N 1
ATOM 806 C CA . PRO A 1 103 ? 5.047 -18.328 7.496 1 98.56 103 PRO A CA 1
ATOM 807 C C . PRO A 1 103 ? 5.484 -16.891 7.238 1 98.56 103 PRO A C 1
ATOM 809 O O . PRO A 1 103 ? 6.137 -16.281 8.086 1 98.56 103 PRO A O 1
ATOM 812 N N . ALA A 1 104 ? 5.188 -16.422 6.062 1 98.75 104 ALA A N 1
ATOM 813 C CA . ALA A 1 104 ? 5.371 -15.023 5.703 1 98.75 104 ALA A CA 1
ATOM 814 C C . ALA A 1 104 ? 4.035 -14.367 5.359 1 98.75 104 ALA A C 1
ATOM 816 O O . ALA A 1 104 ? 3.186 -14.984 4.711 1 98.75 104 ALA A O 1
ATOM 817 N N . ARG A 1 105 ? 3.805 -13.133 5.852 1 98.75 105 ARG A N 1
ATOM 818 C CA . ARG A 1 105 ? 2.629 -12.32 5.566 1 98.75 105 ARG A CA 1
ATOM 819 C C . ARG A 1 105 ? 3.029 -10.969 4.973 1 98.75 105 ARG A C 1
ATOM 821 O O . ARG A 1 105 ? 3.984 -10.344 5.438 1 98.75 105 ARG A O 1
ATOM 828 N N . ALA A 1 106 ? 2.307 -10.586 3.918 1 98.81 106 ALA A N 1
ATOM 829 C CA . ALA A 1 106 ? 2.66 -9.32 3.285 1 98.81 106 ALA A CA 1
ATOM 830 C C . ALA A 1 106 ? 1.437 -8.664 2.658 1 98.81 106 ALA A C 1
ATOM 832 O O . ALA A 1 106 ? 0.505 -9.344 2.229 1 98.81 106 ALA A O 1
ATOM 833 N N . LEU A 1 107 ? 1.414 -7.352 2.635 1 98.94 107 LEU A N 1
ATOM 834 C CA . LEU A 1 107 ? 0.462 -6.586 1.838 1 98.94 107 LEU A CA 1
ATOM 835 C C . LEU A 1 107 ? 1.031 -6.277 0.457 1 98.94 107 LEU A C 1
ATOM 837 O O . LEU A 1 107 ? 2.148 -5.77 0.341 1 98.94 107 LEU A O 1
ATOM 841 N N . PHE A 1 108 ? 0.275 -6.598 -0.514 1 98.94 108 PHE A N 1
ATOM 842 C CA . PHE A 1 108 ? 0.557 -6.242 -1.899 1 98.94 108 PHE A CA 1
ATOM 843 C C . PHE A 1 108 ? -0.42 -5.18 -2.395 1 98.94 108 PHE A C 1
ATOM 845 O O . PHE A 1 108 ? -1.579 -5.152 -1.976 1 98.94 108 PHE A O 1
ATOM 852 N N . TRP A 1 109 ? 0.044 -4.344 -3.293 1 98.94 109 TRP A N 1
ATOM 853 C CA . TRP A 1 109 ? -0.913 -3.611 -4.117 1 98.94 109 TRP A CA 1
ATOM 854 C C . TRP A 1 109 ? -0.329 -3.307 -5.492 1 98.94 109 TRP A C 1
ATOM 856 O O . TRP A 1 109 ? 0.891 -3.326 -5.672 1 98.94 109 TRP A O 1
ATOM 866 N N . VAL A 1 110 ? -1.228 -3.141 -6.414 1 98.88 110 VAL A N 1
ATOM 867 C CA . VAL A 1 110 ? -0.848 -2.758 -7.77 1 98.88 110 VAL A CA 1
ATOM 868 C C . VAL A 1 110 ? -1.49 -1.421 -8.125 1 98.88 110 VAL A C 1
ATOM 870 O O . VAL A 1 110 ? -2.533 -1.059 -7.578 1 98.88 110 VAL A O 1
ATOM 873 N N . SER A 1 111 ? -0.84 -0.779 -8.945 1 98.44 111 SER A N 1
ATOM 874 C CA . SER A 1 111 ? -1.354 0.464 -9.508 1 98.44 111 SER A CA 1
ATOM 875 C C . SER A 1 111 ? -1.027 0.572 -11 1 98.44 111 SER A C 1
ATOM 877 O O . SER A 1 111 ? 0.137 0.483 -11.391 1 98.44 111 SER A O 1
ATOM 879 N N . PRO A 1 112 ? -2.025 0.716 -11.891 1 97.88 112 PRO A N 1
ATOM 880 C CA . PRO A 1 112 ? -3.465 0.645 -11.633 1 97.88 112 PRO A CA 1
ATOM 881 C C . PRO A 1 112 ? -3.943 -0.777 -11.344 1 97.88 112 PRO A C 1
ATOM 883 O O . PRO A 1 112 ? -3.141 -1.713 -11.344 1 97.88 112 PRO A O 1
ATOM 886 N N . ALA A 1 113 ? -5.27 -0.966 -11.047 1 98.25 113 ALA A N 1
ATOM 887 C CA . ALA A 1 113 ? -5.832 -2.254 -10.648 1 98.25 113 ALA A CA 1
ATOM 888 C C . ALA A 1 113 ? -5.875 -3.221 -11.828 1 98.25 113 ALA A C 1
ATOM 890 O O . ALA A 1 113 ? -5.52 -4.395 -11.688 1 98.25 113 ALA A O 1
ATOM 891 N N . ARG A 1 114 ? -6.348 -2.715 -12.992 1 97.69 114 ARG A N 1
ATOM 892 C CA . ARG A 1 114 ? -6.52 -3.49 -14.211 1 97.69 114 ARG A CA 1
ATOM 893 C C . ARG A 1 114 ? -7.305 -4.77 -13.945 1 97.69 114 ARG A C 1
ATOM 895 O O . ARG A 1 114 ? -8.398 -4.727 -13.383 1 97.69 114 ARG A O 1
ATOM 902 N N .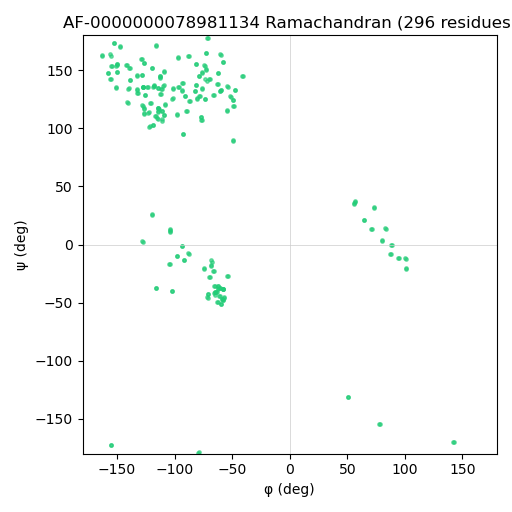 LYS A 1 115 ? -6.832 -5.91 -14.406 1 98.25 115 LYS A N 1
ATOM 903 C CA . LYS A 1 115 ? -7.648 -7.125 -14.406 1 98.25 115 LYS A CA 1
ATOM 904 C C . LYS A 1 115 ? -7.227 -8.07 -13.281 1 98.25 115 LYS A C 1
ATOM 906 O O . LYS A 1 115 ? -7.648 -9.227 -13.25 1 98.25 115 LYS A O 1
ATOM 911 N N . LEU A 1 116 ? -6.461 -7.625 -12.383 1 98.69 116 LEU A N 1
ATOM 912 C CA . LEU A 1 116 ? -5.816 -8.547 -11.453 1 98.69 116 LEU A CA 1
ATOM 913 C C . LEU A 1 116 ? -6.836 -9.141 -10.484 1 98.69 116 LEU A C 1
ATOM 915 O O . LEU A 1 116 ? -6.766 -10.32 -10.148 1 98.69 116 LEU A O 1
ATOM 919 N N . LYS A 1 117 ? -7.707 -8.359 -9.984 1 98.31 117 LYS A N 1
ATOM 920 C CA . LYS A 1 117 ? -8.719 -8.922 -9.094 1 98.31 117 LYS A CA 1
ATOM 921 C C . LYS A 1 117 ? -9.5 -10.031 -9.781 1 98.31 117 LYS A C 1
ATOM 923 O O . LYS A 1 117 ? -9.758 -11.078 -9.188 1 98.31 117 LYS A O 1
ATOM 928 N N . GLU A 1 118 ? -9.906 -9.773 -11 1 98.38 118 GLU A N 1
ATOM 929 C CA . GLU A 1 118 ? -10.633 -10.781 -11.773 1 98.38 118 GLU A CA 1
ATOM 930 C C . GLU A 1 118 ? -9.812 -12.062 -11.922 1 98.38 118 GLU A C 1
ATOM 932 O O . GLU A 1 118 ? -10.359 -13.164 -11.914 1 98.38 118 GLU A O 1
ATOM 937 N N . LEU A 1 119 ? -8.555 -11.875 -12.094 1 98.81 119 LEU A N 1
ATOM 938 C CA . LEU A 1 119 ? -7.684 -13.039 -12.172 1 98.81 119 LEU A CA 1
ATOM 939 C C . LEU A 1 119 ? -7.762 -13.867 -10.898 1 98.81 119 LEU A C 1
ATOM 941 O O . LEU A 1 119 ? -7.945 -15.086 -10.953 1 98.81 119 LEU A O 1
ATOM 945 N N . PHE A 1 120 ? -7.59 -13.219 -9.766 1 98.75 120 PHE A N 1
ATOM 946 C CA . PHE A 1 120 ? -7.602 -13.922 -8.492 1 98.75 120 PHE A CA 1
ATOM 947 C C . PHE A 1 120 ? -8.922 -14.664 -8.297 1 98.75 120 PHE A C 1
ATOM 949 O O . PHE A 1 120 ? -8.938 -15.805 -7.824 1 98.75 120 PHE A O 1
ATOM 956 N N . GLU A 1 121 ? -9.969 -14.023 -8.734 1 98.56 121 GLU A N 1
ATOM 957 C CA . GLU A 1 121 ? -11.273 -14.672 -8.664 1 98.56 121 GLU A CA 1
ATOM 958 C C . GLU A 1 121 ? -11.312 -15.922 -9.539 1 98.56 121 GLU A C 1
ATOM 960 O O . GLU A 1 121 ? -11.828 -16.953 -9.117 1 98.56 121 GLU A O 1
ATOM 965 N N . ALA A 1 122 ? -10.75 -15.828 -10.664 1 98.75 122 ALA A N 1
ATOM 966 C CA . ALA A 1 122 ? -10.742 -16.953 -11.602 1 98.75 122 ALA A CA 1
ATOM 967 C C . ALA A 1 122 ? -9.859 -18.078 -11.102 1 98.75 122 ALA A C 1
ATOM 969 O O . ALA A 1 122 ? -10.125 -19.25 -11.383 1 98.75 122 ALA A O 1
ATOM 970 N N . LEU A 1 123 ? -8.859 -17.766 -10.32 1 98.81 123 LEU A N 1
ATOM 971 C CA . LEU A 1 123 ? -7.855 -18.75 -9.914 1 98.81 123 LEU A CA 1
ATOM 972 C C . LEU A 1 123 ? -8.25 -19.422 -8.602 1 98.81 123 LEU A C 1
ATOM 974 O O . LEU A 1 123 ? -7.676 -20.453 -8.227 1 98.81 123 LEU A O 1
ATOM 978 N N . ASP A 1 124 ? -9.219 -18.875 -7.914 1 98.81 124 ASP A N 1
ATOM 979 C CA . ASP A 1 124 ? -9.609 -19.406 -6.609 1 98.81 124 ASP A CA 1
ATOM 980 C C . ASP A 1 124 ? -9.945 -20.891 -6.691 1 98.81 124 ASP A C 1
ATOM 982 O O . ASP A 1 124 ? -10.852 -21.281 -7.434 1 98.81 124 ASP A O 1
ATOM 986 N N . ASN A 1 125 ? -9.148 -21.688 -6.012 1 98.62 125 ASN A N 1
ATOM 987 C CA . ASN A 1 125 ? -9.312 -23.141 -5.844 1 98.62 125 ASN A CA 1
ATOM 988 C C . ASN A 1 125 ? -9.031 -23.891 -7.141 1 98.62 125 ASN A C 1
ATOM 990 O O . ASN A 1 125 ? -9.367 -25.062 -7.266 1 98.62 125 ASN A O 1
ATOM 994 N N . LEU A 1 126 ? -8.438 -23.188 -8.094 1 98.31 126 LEU A N 1
ATOM 995 C CA . LEU A 1 126 ? -8 -23.859 -9.312 1 98.31 126 LEU A CA 1
ATOM 996 C C . LEU A 1 126 ? -6.695 -24.609 -9.07 1 98.31 126 LEU A C 1
ATOM 998 O O . LEU A 1 126 ? -5.715 -24.031 -8.594 1 98.31 126 LEU A O 1
ATOM 1002 N N . GLU A 1 127 ? -6.609 -25.891 -9.398 1 97.06 127 GLU A N 1
ATOM 1003 C CA . GLU A 1 127 ? -5.445 -26.719 -9.102 1 97.06 127 GLU A CA 1
ATOM 1004 C C . GLU A 1 127 ? -4.605 -26.969 -10.344 1 97.06 127 GLU A C 1
ATOM 1006 O O . GLU A 1 127 ? -3.439 -27.359 -10.25 1 97.06 127 GLU A O 1
ATOM 1011 N N . ASP A 1 128 ? -5.203 -26.719 -11.5 1 97.94 128 ASP A N 1
ATOM 1012 C CA . ASP A 1 128 ? -4.535 -26.969 -12.773 1 97.94 128 ASP A CA 1
ATOM 1013 C C . ASP A 1 128 ? -3.52 -25.875 -13.078 1 97.94 128 ASP A C 1
ATOM 1015 O O . ASP A 1 128 ? -3.885 -24.812 -13.586 1 97.94 128 ASP A O 1
ATOM 1019 N N . VAL A 1 129 ? -2.248 -26.188 -12.961 1 97.38 129 VAL A N 1
ATOM 1020 C CA . VAL A 1 129 ? -1.173 -25.203 -13.086 1 97.38 129 VAL A CA 1
ATOM 1021 C C . VAL A 1 129 ? -1.147 -24.641 -14.508 1 97.38 129 VAL A C 1
ATOM 1023 O O . VAL A 1 129 ? -0.936 -23.453 -14.703 1 97.38 129 VAL A O 1
ATOM 1026 N N . GLU A 1 130 ? -1.34 -25.484 -15.484 1 97.81 130 GLU A N 1
ATOM 1027 C CA . GLU A 1 130 ? -1.357 -25.016 -16.875 1 97.81 130 GLU A CA 1
ATOM 1028 C C . GLU A 1 130 ? -2.475 -24 -17.094 1 97.81 130 GLU A C 1
ATOM 1030 O O . GLU A 1 130 ? -2.273 -22.969 -17.75 1 97.81 130 GLU A O 1
ATOM 1035 N N . ARG A 1 131 ? -3.623 -24.297 -16.578 1 98.56 131 ARG A N 1
ATOM 1036 C CA . ARG A 1 131 ? -4.754 -23.391 -16.703 1 98.56 131 ARG A CA 1
ATOM 1037 C C . ARG A 1 131 ? -4.5 -22.094 -15.945 1 98.56 131 ARG A C 1
ATOM 1039 O O . ARG A 1 131 ? -4.914 -21.016 -16.375 1 98.56 131 ARG A O 1
ATOM 1046 N N . VAL A 1 132 ? -3.83 -22.156 -14.805 1 98.62 132 VAL A N 1
ATOM 1047 C CA . VAL A 1 132 ? -3.443 -20.984 -14.039 1 98.62 132 VAL A CA 1
ATOM 1048 C C . VAL A 1 132 ? -2.584 -20.062 -14.906 1 98.62 132 VAL A C 1
ATOM 1050 O O . VAL A 1 132 ? -2.832 -18.859 -14.984 1 98.62 132 VAL A O 1
ATOM 1053 N N . VAL A 1 133 ? -1.619 -20.594 -15.57 1 98.5 133 VAL A N 1
ATOM 1054 C CA . VAL A 1 133 ? -0.703 -19.812 -16.391 1 98.5 133 VAL A CA 1
ATOM 1055 C C . VAL A 1 133 ? -1.465 -19.188 -17.562 1 98.5 133 VAL A C 1
ATOM 1057 O O . VAL A 1 133 ? -1.266 -18.016 -17.875 1 98.5 133 VAL A O 1
ATOM 1060 N N . GLU A 1 134 ? -2.354 -19.953 -18.172 1 98.69 134 GLU A N 1
ATOM 1061 C CA . GLU A 1 134 ? -3.139 -19.469 -19.297 1 98.69 134 GLU A CA 1
ATOM 1062 C C . GLU A 1 134 ? -4.043 -18.312 -18.891 1 98.69 134 GLU A C 1
ATOM 1064 O O . GLU A 1 134 ? -4.074 -17.281 -19.562 1 98.69 134 GLU A O 1
ATOM 1069 N N . LEU A 1 135 ? -4.789 -18.484 -17.812 1 98.88 135 LEU A N 1
ATOM 1070 C CA . LEU A 1 135 ? -5.688 -17.438 -17.328 1 98.88 135 LEU A CA 1
ATOM 1071 C C . LEU A 1 135 ? -4.906 -16.188 -16.922 1 98.88 135 LEU A C 1
ATOM 1073 O O . LEU A 1 135 ? -5.383 -15.07 -17.109 1 98.88 135 LEU A O 1
ATOM 1077 N N . SER A 1 136 ? -3.734 -16.375 -16.328 1 98.88 136 SER A N 1
ATOM 1078 C CA . SER A 1 136 ? -2.895 -15.242 -15.961 1 98.88 136 SER A CA 1
ATOM 1079 C C . SER A 1 136 ? -2.527 -14.406 -17.172 1 98.88 136 SER A C 1
ATOM 1081 O O . SER A 1 136 ? -2.65 -13.18 -17.156 1 98.88 136 SER A O 1
ATOM 1083 N N . ALA A 1 137 ? -2.123 -15.062 -18.203 1 98.75 137 ALA A N 1
ATOM 1084 C CA . ALA A 1 137 ? -1.767 -14.359 -19.422 1 98.75 137 ALA A CA 1
ATOM 1085 C C . ALA A 1 137 ? -2.959 -13.586 -19.984 1 98.75 137 ALA A C 1
ATOM 1087 O O . ALA A 1 137 ? -2.807 -12.469 -20.484 1 98.75 137 ALA A O 1
ATOM 1088 N N . GLN A 1 138 ? -4.16 -14.156 -19.891 1 98.75 138 GLN A N 1
ATOM 1089 C CA . GLN A 1 138 ? -5.387 -13.516 -20.344 1 98.75 138 GLN A CA 1
ATOM 1090 C C . GLN A 1 138 ? -5.73 -12.305 -19.484 1 98.75 138 GLN A C 1
ATOM 1092 O O . GLN A 1 138 ? -6.574 -11.492 -19.859 1 98.75 138 GLN A O 1
ATOM 1097 N N . HIS A 1 139 ? -5.086 -12.203 -18.328 1 98.81 139 HIS A N 1
ATOM 1098 C CA . HIS A 1 139 ? -5.363 -11.117 -17.406 1 98.81 139 HIS A CA 1
ATOM 1099 C C . HIS A 1 139 ? -4.121 -10.273 -17.156 1 98.81 139 HIS A C 1
ATOM 1101 O O . HIS A 1 139 ? -3.949 -9.711 -16.062 1 98.81 139 HIS A O 1
ATOM 1107 N N . GLU A 1 140 ? -3.23 -10.234 -18.047 1 98.69 140 GLU A N 1
ATOM 1108 C CA . GLU A 1 140 ? -2.1 -9.312 -18.094 1 98.69 140 GLU A CA 1
ATOM 1109 C C . GLU A 1 140 ? -1.053 -9.68 -17.047 1 98.69 140 GLU A C 1
ATOM 1111 O O . GLU A 1 140 ? -0.465 -8.805 -16.406 1 98.69 140 GLU A O 1
ATOM 1116 N N . VAL A 1 141 ? -0.908 -10.883 -16.734 1 98.88 141 VAL A N 1
ATOM 1117 C CA . VAL A 1 141 ? 0.194 -11.445 -15.969 1 98.88 141 VAL A CA 1
ATOM 1118 C C . VAL A 1 141 ? 0.893 -12.531 -16.781 1 98.88 141 VAL A C 1
ATOM 1120 O O . VAL A 1 141 ? 0.308 -13.586 -17.047 1 98.88 141 VAL A O 1
ATOM 1123 N N . ASP A 1 142 ? 2.104 -12.289 -17.141 1 98.88 142 ASP A N 1
ATOM 1124 C CA . ASP A 1 142 ? 2.82 -13.203 -18.031 1 98.88 142 ASP A CA 1
ATOM 1125 C C . ASP A 1 142 ? 3.945 -13.914 -17.281 1 98.88 142 ASP A C 1
ATOM 1127 O O . ASP A 1 142 ? 5.004 -13.336 -17.031 1 98.88 142 ASP A O 1
ATOM 1131 N N . PHE A 1 143 ? 3.742 -15.164 -17 1 98.81 143 PHE A N 1
ATOM 1132 C CA . PHE A 1 143 ? 4.773 -15.961 -16.344 1 98.81 143 PHE A CA 1
ATOM 1133 C C . PHE A 1 143 ? 5.922 -16.266 -17.297 1 98.81 143 PHE A C 1
ATOM 1135 O O . PHE A 1 143 ? 5.695 -16.516 -18.484 1 98.81 143 PHE A O 1
ATOM 1142 N N . LEU A 1 144 ? 7.109 -16.234 -16.812 1 98.62 144 LEU A N 1
ATOM 1143 C CA . LEU A 1 144 ? 8.289 -16.594 -17.578 1 98.62 144 LEU A CA 1
ATOM 1144 C C . LEU A 1 144 ? 8.555 -18.094 -17.484 1 98.62 144 LEU A C 1
ATOM 1146 O O . LEU A 1 144 ? 7.996 -18.781 -16.625 1 98.62 144 LEU A O 1
ATOM 1150 N N . PRO A 1 145 ? 9.367 -18.641 -18.391 1 97.56 145 PRO A N 1
ATOM 1151 C CA . PRO A 1 145 ? 9.727 -20.062 -18.312 1 97.56 145 PRO A CA 1
ATOM 1152 C C . PRO A 1 145 ? 10.398 -20.438 -17 1 97.56 145 PRO A C 1
ATOM 1154 O O . PRO A 1 145 ? 10.953 -19.562 -16.312 1 97.56 145 PRO A O 1
ATOM 1157 N N . PRO A 1 146 ? 10.367 -21.656 -16.594 1 96.75 146 PRO A N 1
ATOM 1158 C CA . PRO A 1 146 ? 10.844 -22.125 -15.297 1 96.75 146 PRO A CA 1
ATOM 1159 C C . PRO A 1 146 ? 12.289 -21.719 -15.023 1 96.75 146 PRO A C 1
ATOM 1161 O O . PRO A 1 146 ? 12.672 -21.516 -13.867 1 96.75 146 PRO A O 1
ATOM 1164 N N . GLU A 1 147 ? 13.109 -21.516 -15.992 1 97.19 147 GLU A N 1
ATOM 1165 C CA . GLU A 1 147 ? 14.516 -21.172 -15.82 1 97.19 147 GLU A CA 1
ATOM 1166 C C . GLU A 1 147 ? 14.672 -19.797 -15.188 1 97.19 147 GLU A C 1
ATOM 1168 O O . GLU A 1 147 ? 15.711 -19.5 -14.586 1 97.19 147 GLU A O 1
ATOM 1173 N N . ALA A 1 148 ? 13.664 -19 -15.32 1 97.56 148 ALA A N 1
ATOM 1174 C CA . ALA A 1 148 ? 13.695 -17.656 -14.742 1 97.56 148 ALA A CA 1
ATOM 1175 C C . ALA A 1 148 ? 13.664 -17.719 -13.219 1 97.56 148 ALA A C 1
ATOM 1177 O O . ALA A 1 148 ? 13.992 -16.734 -12.539 1 97.56 148 ALA A O 1
ATOM 1178 N N . ASN A 1 149 ? 13.258 -18.828 -12.617 1 97.44 149 ASN A N 1
ATOM 1179 C CA . ASN A 1 149 ? 13.109 -18.984 -11.172 1 97.44 149 ASN A CA 1
ATOM 1180 C C . ASN A 1 149 ? 14.414 -19.438 -10.523 1 97.44 149 ASN A C 1
ATOM 1182 O O . ASN A 1 149 ? 14.484 -19.609 -9.312 1 97.44 149 ASN A O 1
ATOM 1186 N N . ASP A 1 150 ? 15.461 -19.797 -11.406 1 94 150 ASP A N 1
ATOM 1187 C CA . ASP A 1 150 ? 16.734 -20.312 -10.898 1 94 150 ASP A CA 1
ATOM 1188 C C . ASP A 1 150 ? 17.562 -19.188 -10.266 1 94 150 ASP A C 1
ATOM 1190 O O . ASP A 1 150 ? 17.453 -18.031 -10.672 1 94 150 ASP A O 1
ATOM 1194 N N . MET B 1 1 ? 7.43 15.336 -15 1 38 1 MET B N 1
ATOM 1195 C CA . MET B 1 1 ? 7.953 14.062 -15.484 1 38 1 MET B CA 1
ATOM 1196 C C . MET B 1 1 ? 7.352 12.898 -14.711 1 38 1 MET B C 1
ATOM 1198 O O . MET B 1 1 ? 7.426 12.859 -13.477 1 38 1 MET B O 1
ATOM 1202 N N . THR B 1 2 ? 6.281 12.359 -15.242 1 52.28 2 THR B N 1
ATOM 1203 C CA . THR B 1 2 ? 5.547 11.242 -14.664 1 52.28 2 THR B CA 1
ATOM 1204 C C . THR B 1 2 ? 6.496 10.109 -14.289 1 52.28 2 THR B C 1
ATOM 1206 O O . THR B 1 2 ? 7.191 9.562 -15.148 1 52.28 2 THR B O 1
ATOM 1209 N N . LYS B 1 3 ? 7.07 10.039 -13.086 1 81.56 3 LYS B N 1
ATOM 1210 C CA . LYS B 1 3 ? 8.289 9.289 -12.812 1 81.56 3 LYS B CA 1
ATOM 1211 C C . LYS B 1 3 ? 8.008 7.789 -12.719 1 81.56 3 LYS B C 1
ATOM 1213 O O . LYS B 1 3 ? 7.066 7.371 -12.039 1 81.56 3 LYS B O 1
ATOM 1218 N N . ASP B 1 4 ? 8.484 6.969 -13.758 1 95.25 4 ASP B N 1
ATOM 1219 C CA . ASP B 1 4 ? 8.5 5.516 -13.656 1 95.25 4 ASP B CA 1
ATOM 1220 C C . ASP B 1 4 ? 8.953 5.07 -12.266 1 95.25 4 ASP B C 1
ATOM 1222 O O . ASP B 1 4 ? 9.766 5.746 -11.625 1 95.25 4 ASP B O 1
ATOM 1226 N N . LEU B 1 5 ? 8.328 3.975 -11.891 1 98.31 5 LEU B N 1
ATOM 1227 C CA . LEU B 1 5 ? 8.75 3.41 -10.617 1 98.31 5 LEU B CA 1
ATOM 1228 C C . LEU B 1 5 ? 10.18 2.887 -10.695 1 98.31 5 LEU B C 1
ATOM 1230 O O . LEU B 1 5 ? 10.531 2.162 -11.633 1 98.31 5 LEU B O 1
ATOM 1234 N N . GLU B 1 6 ? 11.023 3.277 -9.797 1 97.81 6 GLU B N 1
ATOM 1235 C CA . GLU B 1 6 ? 12.352 2.686 -9.68 1 97.81 6 GLU B CA 1
ATOM 1236 C C . GLU B 1 6 ? 12.305 1.38 -8.891 1 97.81 6 GLU B C 1
ATOM 1238 O O . GLU B 1 6 ? 11.719 1.325 -7.805 1 97.81 6 GLU B O 1
ATOM 1243 N N . LYS B 1 7 ? 12.914 0.345 -9.391 1 98.5 7 LYS B N 1
ATOM 1244 C CA . LYS B 1 7 ? 12.883 -0.954 -8.719 1 98.5 7 LYS B CA 1
ATOM 1245 C C . LYS B 1 7 ? 13.781 -0.956 -7.484 1 98.5 7 LYS B C 1
ATOM 1247 O O . LYS B 1 7 ? 14.742 -0.187 -7.406 1 98.5 7 LYS B O 1
ATOM 1252 N N . GLY B 1 8 ? 13.445 -1.813 -6.543 1 98.31 8 GLY B N 1
ATOM 1253 C CA . GLY B 1 8 ? 14.312 -1.979 -5.391 1 98.31 8 GLY B CA 1
ATOM 1254 C C . GLY B 1 8 ? 13.555 -2.191 -4.094 1 98.31 8 GLY B C 1
ATOM 1255 O O . GLY B 1 8 ? 12.367 -2.535 -4.109 1 98.31 8 GLY B O 1
ATOM 1256 N N . ILE B 1 9 ? 14.281 -2.143 -2.988 1 98.69 9 ILE B N 1
ATOM 1257 C CA . ILE B 1 9 ? 13.727 -2.299 -1.647 1 98.69 9 ILE B CA 1
ATOM 1258 C C . ILE B 1 9 ? 14.016 -1.046 -0.823 1 98.69 9 ILE B C 1
ATOM 1260 O O . ILE B 1 9 ? 15.156 -0.572 -0.78 1 98.69 9 ILE B O 1
ATOM 1264 N N . THR B 1 10 ? 13.016 -0.412 -0.342 1 98.81 10 THR B N 1
ATOM 1265 C CA . THR B 1 10 ? 13.195 0.579 0.714 1 98.81 10 THR B CA 1
ATOM 1266 C C . THR B 1 10 ? 13.164 -0.084 2.088 1 98.81 10 THR B C 1
ATOM 1268 O O . THR B 1 10 ? 12.141 -0.632 2.496 1 98.81 10 THR B O 1
ATOM 1271 N N . GLU B 1 11 ? 14.148 0.096 2.801 1 98.31 11 GLU B N 1
ATOM 1272 C CA . GLU B 1 11 ? 14.352 -0.666 4.027 1 98.31 11 GLU B CA 1
ATOM 1273 C C . GLU B 1 11 ? 13.453 -0.154 5.152 1 98.31 11 GLU B C 1
ATOM 1275 O O . GLU B 1 11 ? 13.172 1.044 5.234 1 98.31 11 GLU B O 1
ATOM 1280 N N . ASN B 1 12 ? 13.055 -1.101 6.02 1 97.69 12 ASN B N 1
ATOM 1281 C CA . ASN B 1 12 ? 12.352 -0.746 7.246 1 97.69 12 ASN B CA 1
ATOM 1282 C C . ASN B 1 12 ? 13.047 0.388 7.988 1 97.69 12 ASN B C 1
ATOM 1284 O O . ASN B 1 12 ? 14.273 0.373 8.141 1 97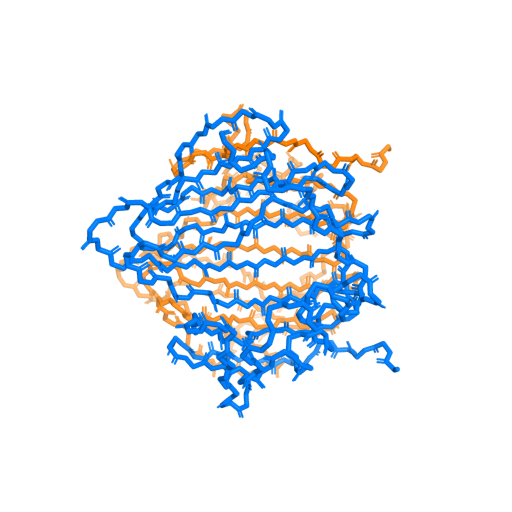.69 12 ASN B O 1
ATOM 1288 N N . GLY B 1 13 ? 12.25 1.368 8.398 1 96 13 GLY B N 1
ATOM 1289 C CA . GLY B 1 13 ? 12.781 2.436 9.227 1 96 13 GLY B CA 1
ATOM 1290 C C . GLY B 1 13 ? 13.531 3.494 8.438 1 96 13 GLY B C 1
ATOM 1291 O O . GLY B 1 13 ? 14.133 4.395 9.023 1 96 13 GLY B O 1
ATOM 1292 N N . THR B 1 14 ? 13.555 3.377 7.117 1 97.75 14 THR B N 1
ATOM 1293 C CA . THR B 1 14 ? 14.211 4.391 6.301 1 97.75 14 THR B CA 1
ATOM 1294 C C . THR B 1 14 ? 13.289 4.875 5.188 1 97.75 14 THR B C 1
ATOM 1296 O O . THR B 1 14 ? 12.305 4.211 4.859 1 97.75 14 THR B O 1
ATOM 1299 N N . GLY B 1 15 ? 13.617 6.086 4.652 1 98.06 15 GLY B N 1
ATOM 1300 C CA . GLY B 1 15 ? 12.93 6.578 3.463 1 98.06 15 GLY B CA 1
ATOM 1301 C C . GLY B 1 15 ? 13.695 6.305 2.182 1 98.06 15 GLY B C 1
ATOM 1302 O O . GLY B 1 15 ? 14.891 5.984 2.219 1 98.06 15 GLY B O 1
ATOM 1303 N N . TYR B 1 16 ? 12.922 6.379 1.166 1 96.5 16 TYR B N 1
ATOM 1304 C CA . TYR B 1 16 ? 13.539 6.301 -0.156 1 96.5 16 TYR B CA 1
ATOM 1305 C C . TYR B 1 16 ? 14.727 7.246 -0.266 1 96.5 16 TYR B C 1
ATOM 1307 O O . TYR B 1 16 ? 14.609 8.438 0.026 1 96.5 16 TYR B O 1
ATOM 1315 N N . ASP B 1 17 ? 15.969 6.688 -0.525 1 93.44 17 ASP B N 1
ATOM 1316 C CA . ASP B 1 17 ? 17.203 7.441 -0.666 1 93.44 17 ASP B CA 1
ATOM 1317 C C . ASP B 1 17 ? 17.578 8.141 0.638 1 93.44 17 ASP B C 1
ATOM 1319 O O . ASP B 1 17 ? 18.125 9.25 0.622 1 93.44 17 ASP B O 1
ATOM 1323 N N . GLY B 1 18 ? 17.047 7.641 1.715 1 95.69 18 GLY B N 1
ATOM 1324 C CA . GLY B 1 18 ? 17.422 8.148 3.027 1 95.69 18 GLY B CA 1
ATOM 1325 C C . GLY B 1 18 ? 16.656 9.391 3.428 1 95.69 18 GLY B C 1
ATOM 1326 O O . GLY B 1 18 ? 16.984 10.047 4.414 1 95.69 18 GLY B O 1
ATOM 1327 N N . VAL B 1 19 ? 15.609 9.695 2.736 1 98.12 19 VAL B N 1
ATOM 1328 C CA . VAL B 1 19 ? 14.828 10.906 2.977 1 98.12 19 VAL B CA 1
ATOM 1329 C C . VAL B 1 19 ? 13.961 10.727 4.223 1 98.12 19 VAL B C 1
ATOM 1331 O O . VAL B 1 19 ? 13.359 9.664 4.418 1 98.12 19 VAL B O 1
ATOM 1334 N N . VAL B 1 20 ? 13.984 11.742 5.047 1 98.62 20 VAL B N 1
ATOM 1335 C CA . VAL B 1 20 ? 13.086 11.852 6.195 1 98.62 20 VAL B CA 1
ATOM 1336 C C . VAL B 1 20 ? 12.461 13.25 6.227 1 98.62 20 VAL B C 1
ATOM 1338 O O . VAL B 1 20 ? 13.164 14.25 6.07 1 98.62 20 VAL B O 1
ATOM 1341 N N . TRP B 1 21 ? 11.18 13.344 6.363 1 98.81 21 TRP B N 1
ATOM 1342 C CA . TRP B 1 21 ? 10.508 14.633 6.484 1 98.81 21 TRP B CA 1
ATOM 1343 C C . TRP B 1 21 ? 9.914 14.812 7.879 1 98.81 21 TRP B C 1
ATOM 1345 O O . TRP B 1 21 ? 9.508 13.836 8.516 1 98.81 21 TRP B O 1
ATOM 1355 N N . ASN B 1 22 ? 9.945 15.953 8.32 1 98.81 22 ASN B N 1
ATOM 1356 C CA . ASN B 1 22 ? 9.258 16.391 9.523 1 98.81 22 ASN B CA 1
ATOM 1357 C C . ASN B 1 22 ? 8.156 17.406 9.211 1 98.81 22 ASN B C 1
ATOM 1359 O O . ASN B 1 22 ? 8.438 18.531 8.789 1 98.81 22 ASN B O 1
ATOM 1363 N N . ILE B 1 23 ? 6.961 17.031 9.445 1 98.44 23 ILE B N 1
ATOM 1364 C CA . ILE B 1 23 ? 5.836 17.938 9.219 1 98.44 23 ILE B CA 1
ATOM 1365 C C . ILE B 1 23 ? 5.105 18.188 10.539 1 98.44 23 ILE B C 1
ATOM 1367 O O . ILE B 1 23 ? 4.414 17.297 11.047 1 98.44 23 ILE B O 1
ATOM 1371 N N . LEU B 1 24 ? 5.336 19.312 11.109 1 98 24 LEU B N 1
ATOM 1372 C CA . LEU B 1 24 ? 4.75 19.766 12.359 1 98 24 LEU B CA 1
ATOM 1373 C C . LEU B 1 24 ? 5.008 18.766 13.477 1 98 24 LEU B C 1
ATOM 1375 O O . LEU B 1 24 ? 4.105 18.453 14.266 1 98 24 LEU B O 1
ATOM 1379 N N . GLY B 1 25 ? 6.18 18.156 13.438 1 97.88 25 GLY B N 1
ATOM 1380 C CA . GLY B 1 25 ? 6.617 17.297 14.523 1 97.88 25 GLY B CA 1
ATOM 1381 C C . GLY B 1 25 ? 6.418 15.82 14.227 1 97.88 25 GLY B C 1
ATOM 1382 O O . GLY B 1 25 ? 6.902 14.961 14.969 1 97.88 25 GLY B O 1
ATOM 1383 N N . GLN B 1 26 ? 5.699 15.539 13.211 1 98.44 26 GLN B N 1
ATOM 1384 C CA . GLN B 1 26 ? 5.473 14.156 12.812 1 98.44 26 GLN B CA 1
ATOM 1385 C C . GLN B 1 26 ? 6.484 13.711 11.766 1 98.44 26 GLN B C 1
ATOM 1387 O O . GLN B 1 26 ? 6.805 14.461 10.844 1 98.44 26 GLN B O 1
ATOM 1392 N N . THR B 1 27 ? 6.984 12.492 11.891 1 98.75 27 THR B N 1
ATOM 1393 C CA . THR B 1 27 ? 8.031 11.977 11.016 1 98.75 27 THR B CA 1
ATOM 1394 C C . THR B 1 27 ? 7.438 11.156 9.875 1 98.75 27 THR B C 1
ATOM 1396 O O . THR B 1 27 ? 6.57 10.305 10.102 1 98.75 27 THR B O 1
ATOM 1399 N N . TYR B 1 28 ? 7.965 11.414 8.68 1 98.81 28 TYR B N 1
ATOM 1400 C CA . TYR B 1 28 ? 7.527 10.719 7.48 1 98.81 28 TYR B CA 1
ATOM 1401 C C . TYR B 1 28 ? 8.711 10.125 6.727 1 98.81 28 TYR B C 1
ATOM 1403 O O . TYR B 1 28 ? 9.742 10.781 6.559 1 98.81 28 TYR B O 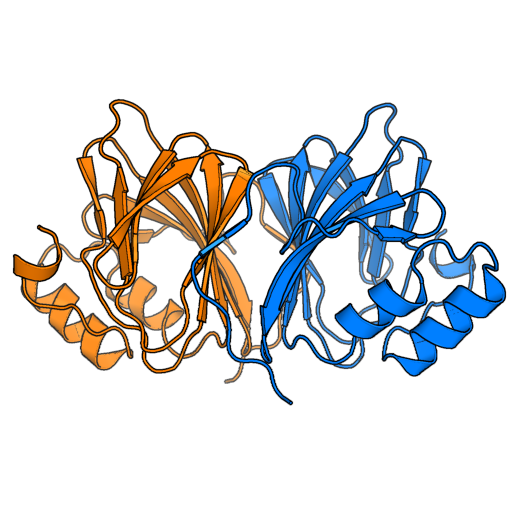1
ATOM 1411 N N . TYR B 1 29 ? 8.555 8.891 6.281 1 98.81 29 TYR B N 1
ATOM 1412 C CA . TYR B 1 29 ? 9.508 8.227 5.395 1 98.81 29 TYR B CA 1
ATOM 1413 C C . TYR B 1 29 ? 8.875 7.93 4.039 1 98.81 29 TYR B C 1
ATOM 1415 O O . TYR B 1 29 ? 8 7.066 3.928 1 98.81 29 TYR B O 1
ATOM 1423 N N . PRO B 1 30 ? 9.281 8.648 2.947 1 98.81 30 PRO B N 1
ATOM 1424 C CA . PRO B 1 30 ? 8.82 8.195 1.633 1 98.81 30 PRO B CA 1
ATOM 1425 C C . PRO B 1 30 ? 9.328 6.801 1.28 1 98.81 30 PRO B C 1
ATOM 1427 O O . PRO B 1 30 ? 10.477 6.465 1.561 1 98.81 30 PRO B O 1
ATOM 1430 N N . LYS B 1 31 ? 8.461 6.023 0.715 1 98.81 31 LYS B N 1
ATOM 1431 C CA . LYS B 1 31 ? 8.82 4.625 0.489 1 98.81 31 LYS B CA 1
ATOM 1432 C C . LYS B 1 31 ? 8.867 4.301 -1.002 1 98.81 31 LYS B C 1
ATOM 1434 O O . LYS B 1 31 ? 9.672 3.482 -1.441 1 98.81 31 LYS B O 1
ATOM 1439 N N . ALA B 1 32 ? 7.938 4.887 -1.78 1 98.62 32 ALA B N 1
ATOM 1440 C CA . ALA B 1 32 ? 7.832 4.664 -3.219 1 98.62 32 ALA B CA 1
ATOM 1441 C C . ALA B 1 32 ? 7.102 5.812 -3.902 1 98.62 32 ALA B C 1
ATOM 1443 O O . ALA B 1 32 ? 6.207 6.426 -3.316 1 98.62 32 ALA B O 1
ATOM 1444 N N . VAL B 1 33 ? 7.496 6.066 -5.082 1 97.88 33 VAL B N 1
ATOM 1445 C CA . VAL B 1 33 ? 6.797 7.102 -5.836 1 97.88 33 VAL B CA 1
ATOM 1446 C C . VAL B 1 33 ? 6.871 6.789 -7.328 1 97.88 33 VAL B C 1
ATOM 1448 O O . VAL B 1 33 ? 7.922 6.395 -7.836 1 97.88 33 VAL B O 1
ATOM 1451 N N . CYS B 1 34 ? 5.836 6.918 -7.957 1 98 34 CYS B N 1
ATOM 1452 C CA . CYS B 1 34 ? 5.656 6.945 -9.406 1 98 34 CYS B CA 1
ATOM 1453 C C . CYS B 1 34 ? 4.387 7.695 -9.789 1 98 34 CYS B C 1
ATOM 1455 O O . CYS B 1 34 ? 3.75 8.32 -8.938 1 98 34 CYS B O 1
ATOM 1457 N N . GLU B 1 35 ? 4.07 7.652 -11.016 1 97.25 35 GLU B N 1
ATOM 1458 C CA . GLU B 1 35 ? 2.922 8.43 -11.469 1 97.25 35 GLU B CA 1
ATOM 1459 C C . GLU B 1 35 ? 1.638 7.961 -10.789 1 97.25 35 GLU B C 1
ATOM 1461 O O . GLU B 1 35 ? 0.794 8.781 -10.414 1 97.25 35 GLU B O 1
ATOM 1466 N N . THR B 1 36 ? 1.529 6.742 -10.562 1 97.25 36 THR B N 1
ATOM 1467 C CA . THR B 1 36 ? 0.239 6.172 -10.188 1 97.25 36 THR B CA 1
ATOM 1468 C C . THR B 1 36 ? 0.139 6.008 -8.68 1 97.25 36 THR B C 1
ATOM 1470 O O . THR B 1 36 ? -0.944 5.754 -8.141 1 97.25 36 THR B O 1
ATOM 1473 N N . THR B 1 37 ? 1.293 6.207 -7.992 1 98.38 37 THR B N 1
ATOM 1474 C CA . THR B 1 37 ? 1.252 5.973 -6.555 1 98.38 37 THR B CA 1
ATOM 1475 C C . THR B 1 37 ? 2.348 6.762 -5.848 1 98.38 37 THR B C 1
ATOM 1477 O O . THR B 1 37 ? 3.443 6.934 -6.387 1 98.38 37 THR B O 1
ATOM 1480 N N . PHE B 1 38 ? 2.068 7.273 -4.699 1 98.75 38 PHE B N 1
ATOM 1481 C CA . PHE B 1 38 ? 3.035 7.75 -3.715 1 98.75 38 PHE B CA 1
ATOM 1482 C C . PHE B 1 38 ? 2.793 7.098 -2.357 1 98.75 38 PHE B C 1
ATOM 1484 O O . PHE B 1 38 ? 1.7 7.207 -1.798 1 98.75 38 PHE B O 1
ATOM 1491 N N . ALA B 1 39 ? 3.771 6.305 -1.863 1 98.88 39 ALA B N 1
ATOM 1492 C CA . ALA B 1 39 ? 3.674 5.605 -0.586 1 98.88 39 ALA B CA 1
ATOM 1493 C C . ALA B 1 39 ? 4.664 6.168 0.427 1 98.88 39 ALA B C 1
ATOM 1495 O O . ALA B 1 39 ? 5.801 6.496 0.077 1 98.88 39 ALA B O 1
ATOM 1496 N N . PHE B 1 40 ? 4.23 6.215 1.645 1 98.88 40 PHE B N 1
ATOM 1497 C CA . PHE B 1 40 ? 5.055 6.762 2.717 1 98.88 40 PHE B CA 1
ATOM 1498 C C . PHE B 1 40 ? 4.656 6.164 4.062 1 98.88 40 PHE B C 1
ATOM 1500 O O . PHE B 1 40 ? 3.52 5.727 4.242 1 98.88 40 PHE B O 1
ATOM 1507 N N . GLU B 1 41 ? 5.559 6.129 4.953 1 98.81 41 GLU B N 1
ATOM 1508 C CA . GLU B 1 41 ? 5.324 5.699 6.328 1 98.81 41 GLU B CA 1
ATOM 1509 C C . GLU B 1 41 ? 5.203 6.898 7.266 1 98.81 41 GLU B C 1
ATOM 1511 O O . GLU B 1 41 ? 5.98 7.852 7.168 1 98.81 41 GLU B O 1
ATOM 1516 N N . THR B 1 42 ? 4.23 6.832 8.078 1 98.56 42 THR B N 1
ATOM 1517 C CA . THR B 1 42 ? 4.035 7.863 9.094 1 98.56 42 THR B CA 1
ATOM 1518 C C . THR B 1 42 ? 4.344 7.312 10.484 1 98.56 42 THR B C 1
ATOM 1520 O O . THR B 1 42 ? 3.988 6.176 10.805 1 98.56 42 THR B O 1
ATOM 1523 N N . ASN B 1 43 ? 5.004 8.055 11.234 1 98.38 43 ASN B N 1
ATOM 1524 C CA . ASN B 1 43 ? 5.242 7.816 12.656 1 98.38 43 ASN B CA 1
ATOM 1525 C C . ASN B 1 43 ? 4.629 8.914 13.523 1 98.38 43 ASN B C 1
ATOM 1527 O O . ASN B 1 43 ? 5.137 10.039 13.555 1 98.38 43 ASN B O 1
ATOM 1531 N N . SER B 1 44 ? 3.623 8.555 14.219 1 98.69 44 SER B N 1
ATOM 1532 C CA . SER B 1 44 ? 2.844 9.516 14.992 1 98.69 44 SER B CA 1
ATOM 1533 C C . SER B 1 44 ? 2.994 9.273 16.5 1 98.69 44 SER B C 1
ATOM 1535 O O . SER B 1 44 ? 2.59 8.219 17 1 98.69 44 SER B O 1
ATOM 1537 N N . GLU B 1 45 ? 3.551 10.219 17.203 1 98.62 45 GLU B N 1
ATOM 1538 C CA . GLU B 1 45 ? 3.621 10.164 18.656 1 98.62 45 GLU B CA 1
ATOM 1539 C C . GLU B 1 45 ? 2.252 10.406 19.281 1 98.62 45 GLU B C 1
ATOM 1541 O O . GLU B 1 45 ? 1.324 10.859 18.609 1 98.62 45 GLU B O 1
ATOM 1546 N N . PRO B 1 46 ? 2.156 10.062 20.594 1 98.69 46 PRO B N 1
ATOM 1547 C CA . PRO B 1 46 ? 0.896 10.344 21.297 1 98.69 46 PRO B CA 1
ATOM 1548 C C . PRO B 1 46 ? 0.442 11.789 21.125 1 98.69 46 PRO B C 1
ATOM 1550 O O . PRO B 1 46 ? 1.243 12.719 21.281 1 98.69 46 PRO B O 1
ATOM 1553 N N . GLY B 1 47 ? -0.804 11.898 20.688 1 98.38 47 GLY B N 1
ATOM 1554 C CA . GLY B 1 47 ? -1.39 13.227 20.594 1 98.38 47 GLY B CA 1
ATOM 1555 C C . GLY B 1 47 ? -1.258 13.836 19.203 1 98.38 47 GLY B C 1
ATOM 1556 O O . GLY B 1 47 ? -1.933 14.82 18.891 1 98.38 47 GLY B O 1
ATOM 1557 N N . GLN B 1 48 ? -0.484 13.289 18.328 1 98.56 48 GLN B N 1
ATOM 1558 C CA . GLN B 1 48 ? -0.287 13.844 17 1 98.56 48 GLN B CA 1
ATOM 1559 C C . GLN B 1 48 ? -1.425 13.438 16.062 1 98.56 48 GLN B C 1
ATOM 1561 O O . GLN B 1 48 ? -2.119 12.453 16.312 1 98.56 48 GLN B O 1
ATOM 1566 N N . PHE B 1 49 ? -1.622 14.281 15.016 1 98.38 49 PHE B N 1
ATOM 1567 C CA . PHE B 1 49 ? -2.771 14.07 14.141 1 98.38 49 PHE B CA 1
ATOM 1568 C C . PHE B 1 49 ? -2.598 14.82 12.828 1 98.38 49 PHE B C 1
ATOM 1570 O O . PHE B 1 49 ? -1.694 15.648 12.695 1 98.38 49 PHE B O 1
ATOM 1577 N N . VAL B 1 50 ? -3.334 14.469 11.852 1 98.69 50 VAL B N 1
ATOM 1578 C CA . VAL B 1 50 ? -3.633 15.234 10.648 1 98.69 50 VAL B CA 1
ATOM 1579 C C . VAL B 1 50 ? -5.117 15.594 10.617 1 98.69 50 VAL B C 1
ATOM 1581 O O . VAL B 1 50 ? -5.977 14.711 10.57 1 98.69 50 VAL B O 1
ATOM 1584 N N . PRO B 1 51 ? -5.391 16.859 10.648 1 98.62 51 PRO B N 1
ATOM 1585 C CA . PRO B 1 51 ? -6.793 17.281 10.695 1 98.62 51 PRO B CA 1
ATOM 1586 C C . PRO B 1 51 ? -7.594 16.797 9.484 1 98.62 51 PRO B C 1
ATOM 1588 O O . PRO B 1 51 ? -7.012 16.422 8.461 1 98.62 51 PRO B O 1
ATOM 1591 N N . VAL B 1 52 ? -8.93 16.844 9.656 1 98.88 52 VAL B N 1
ATOM 1592 C CA . VAL B 1 52 ? -9.836 16.391 8.602 1 98.88 52 VAL B CA 1
ATOM 1593 C C . VAL B 1 52 ? -9.617 17.234 7.34 1 98.88 52 VAL B C 1
ATOM 1595 O O . VAL B 1 52 ? -9.562 18.469 7.402 1 98.88 52 VAL B O 1
ATOM 1598 N N . HIS B 1 53 ? -9.492 16.562 6.203 1 98.94 53 HI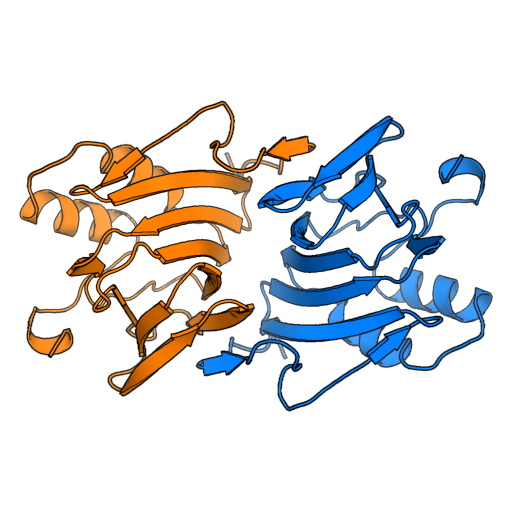S B N 1
ATOM 1599 C CA . HIS B 1 53 ? -9.242 17.172 4.898 1 98.94 53 HIS B CA 1
ATOM 1600 C C . HIS B 1 53 ? -9.812 16.297 3.775 1 98.94 53 HIS B C 1
ATOM 1602 O O . HIS B 1 53 ? -10.32 15.211 4.023 1 98.94 53 HIS B O 1
ATOM 1608 N N . VAL B 1 54 ? -9.758 16.828 2.562 1 98.81 54 VAL B N 1
ATOM 1609 C CA . VAL B 1 54 ? -10.227 16.141 1.364 1 98.81 54 VAL B CA 1
ATOM 1610 C C . VAL B 1 54 ? -9.109 16.094 0.323 1 98.81 54 VAL B C 1
ATOM 1612 O O . VAL B 1 54 ? -8.406 17.078 0.115 1 98.81 54 VAL B O 1
ATOM 1615 N N . HIS B 1 55 ? -8.82 14.922 -0.213 1 98.81 55 HIS B N 1
ATOM 1616 C CA . HIS B 1 55 ? -8.141 14.812 -1.5 1 98.81 55 HIS B CA 1
ATOM 1617 C C . HIS B 1 55 ? -9.141 14.766 -2.648 1 98.81 55 HIS B C 1
ATOM 1619 O O . HIS B 1 55 ? -9.898 13.797 -2.787 1 98.81 55 HIS B O 1
ATOM 1625 N N . PRO B 1 56 ? -9.156 15.734 -3.494 1 98.5 56 PRO B N 1
ATOM 1626 C CA . PRO B 1 56 ? -10.133 15.711 -4.582 1 98.5 56 PRO B CA 1
ATOM 1627 C C . PRO B 1 56 ? -9.781 14.711 -5.676 1 98.5 56 PRO B C 1
ATOM 1629 O O . PRO B 1 56 ? -10.664 14.25 -6.406 1 98.5 56 PRO B O 1
ATOM 1632 N N . THR B 1 57 ? -8.531 14.305 -5.777 1 98 57 THR B N 1
ATOM 1633 C CA . THR B 1 57 ? -8.102 13.617 -6.988 1 98 57 THR B CA 1
ATOM 1634 C C . THR B 1 57 ? -7.418 12.297 -6.648 1 98 57 THR B C 1
ATOM 1636 O O . THR B 1 57 ? -6.902 11.617 -7.535 1 98 57 THR B O 1
ATOM 1639 N N . GLN B 1 58 ? -7.391 11.969 -5.289 1 98.44 58 GLN B N 1
ATOM 1640 C CA . GLN B 1 58 ? -6.648 10.789 -4.859 1 98.44 58 GLN B CA 1
ATOM 1641 C C . GLN B 1 58 ? -7.48 9.938 -3.906 1 98.44 58 GLN B C 1
ATOM 1643 O O . GLN B 1 58 ? -8.125 10.461 -2.996 1 98.44 58 GLN B O 1
ATOM 1648 N N . ASP B 1 59 ? -7.473 8.617 -4.191 1 98.81 59 ASP B N 1
ATOM 1649 C CA . ASP B 1 59 ? -7.812 7.688 -3.119 1 98.81 59 ASP B CA 1
ATOM 1650 C C . ASP B 1 59 ? -6.629 7.48 -2.18 1 98.81 59 ASP B C 1
ATOM 1652 O O . ASP B 1 59 ? -5.473 7.492 -2.613 1 98.81 59 ASP B O 1
ATOM 1656 N N . GLU B 1 60 ? -6.91 7.316 -0.933 1 98.88 60 GLU B N 1
ATOM 1657 C CA . GLU B 1 60 ? -5.859 7.129 0.062 1 98.88 60 GLU B CA 1
ATOM 1658 C C . GLU B 1 60 ? -6.125 5.891 0.917 1 98.88 60 GLU B C 1
ATOM 1660 O O . GLU B 1 60 ? -7.277 5.582 1.227 1 98.88 60 GLU B O 1
ATOM 1665 N N . PHE B 1 61 ? -5.066 5.223 1.305 1 98.94 61 PHE B N 1
ATOM 1666 C CA . PHE B 1 61 ? -5.109 3.988 2.078 1 98.94 61 PHE B CA 1
ATOM 1667 C C . PHE B 1 61 ? -4.141 4.055 3.254 1 98.94 61 PHE B C 1
ATOM 1669 O O . PHE B 1 61 ? -3.062 4.645 3.146 1 98.94 61 PHE B O 1
ATOM 1676 N N . ILE B 1 62 ? -4.508 3.449 4.371 1 98.94 62 ILE B N 1
ATOM 1677 C CA . ILE B 1 62 ? -3.641 3.33 5.539 1 98.94 62 ILE B CA 1
ATOM 1678 C C . ILE B 1 62 ? -3.566 1.87 5.977 1 98.94 62 ILE B C 1
ATOM 1680 O O . ILE B 1 62 ? -4.586 1.262 6.309 1 98.94 62 ILE B O 1
ATOM 1684 N N . LEU B 1 63 ? -2.467 1.301 5.984 1 98.94 63 LEU B N 1
ATOM 1685 C CA . LEU B 1 63 ? -2.219 0.069 6.727 1 98.94 63 LEU B CA 1
ATOM 1686 C C . LEU B 1 63 ? -1.556 0.365 8.07 1 98.94 63 LEU B C 1
ATOM 1688 O O . LEU B 1 63 ? -0.386 0.751 8.117 1 98.94 63 LEU B O 1
ATOM 1692 N N . VAL B 1 64 ? -2.289 0.128 9.133 1 98.94 64 VAL B N 1
ATOM 1693 C CA . VAL B 1 64 ? -1.695 0.323 10.445 1 98.94 64 VAL B CA 1
ATOM 1694 C C . VAL B 1 64 ? -0.714 -0.809 10.742 1 98.94 64 VAL B C 1
ATOM 1696 O O . VAL B 1 64 ? -1.063 -1.986 10.633 1 98.94 64 VAL B O 1
ATOM 1699 N N . GLN B 1 65 ? 0.464 -0.438 11.055 1 98.62 65 GLN B N 1
ATOM 1700 C CA . GLN B 1 65 ? 1.497 -1.445 11.273 1 98.62 65 GLN B CA 1
ATOM 1701 C C . GLN B 1 65 ? 1.747 -1.663 12.758 1 98.62 65 GLN B C 1
ATOM 1703 O O . GLN B 1 65 ? 2.078 -2.773 13.188 1 98.62 65 GLN B O 1
ATOM 1708 N N . GLU B 1 66 ? 1.751 -0.618 13.492 1 98.38 66 GLU B N 1
ATOM 1709 C CA . GLU B 1 66 ? 1.907 -0.639 14.938 1 98.38 66 GLU B CA 1
ATOM 1710 C C . GLU B 1 66 ? 0.967 0.358 15.609 1 98.38 66 GLU B C 1
ATOM 1712 O O . GLU B 1 66 ? 0.779 1.471 15.117 1 98.38 66 GLU B O 1
ATOM 1717 N N . GLY B 1 67 ? 0.397 -0.011 16.75 1 98.5 67 GLY B N 1
ATOM 1718 C CA . GLY B 1 67 ? -0.477 0.87 17.5 1 98.5 67 GLY B CA 1
ATOM 1719 C C . GLY B 1 67 ? -1.875 0.966 16.922 1 98.5 67 GLY B C 1
ATOM 1720 O O . GLY B 1 67 ? -2.416 -0.024 16.422 1 98.5 67 GLY B O 1
ATOM 1721 N N . GLU B 1 68 ? -2.494 2.078 17.219 1 98.75 68 GLU B N 1
ATOM 1722 C CA . GLU B 1 68 ? -3.854 2.34 16.75 1 98.75 68 GLU B CA 1
ATOM 1723 C C . GLU B 1 68 ? -4.027 3.803 16.359 1 98.75 68 GLU B C 1
ATOM 1725 O O . GLU B 1 68 ? -3.277 4.668 16.812 1 98.75 68 GLU B O 1
ATOM 1730 N N . LEU B 1 69 ? -4.957 4.012 15.484 1 98.88 69 LEU B N 1
ATOM 1731 C CA . LEU B 1 69 ? -5.324 5.352 15.039 1 98.88 69 LEU B CA 1
ATOM 1732 C C . LEU B 1 69 ? -6.828 5.574 15.172 1 98.88 69 LEU B C 1
ATOM 1734 O O . LEU B 1 69 ? -7.621 4.68 14.867 1 98.88 69 LEU B O 1
ATOM 1738 N N . ASP B 1 70 ? -7.195 6.688 15.68 1 98.94 70 ASP B N 1
ATOM 1739 C CA . ASP B 1 70 ? -8.562 7.168 15.547 1 98.94 70 ASP B CA 1
ATOM 1740 C C . ASP B 1 70 ? -8.789 7.809 14.18 1 98.94 70 ASP B C 1
ATOM 1742 O O . ASP B 1 70 ? -8.086 8.742 13.797 1 98.94 70 ASP B O 1
ATOM 1746 N N . LEU B 1 71 ? -9.797 7.312 13.531 1 98.81 71 LEU B N 1
ATOM 1747 C CA . LEU B 1 71 ? -10.102 7.785 12.188 1 98.81 71 LEU B CA 1
ATOM 1748 C C . LEU B 1 71 ? -11.414 8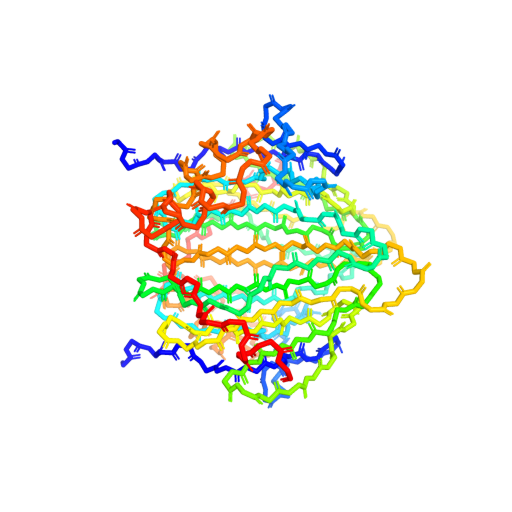.57 12.18 1 98.81 71 LEU B C 1
ATOM 1750 O O . LEU B 1 71 ? -12.383 8.172 12.836 1 98.81 71 LEU B O 1
ATOM 1754 N N . LYS B 1 72 ? -11.398 9.664 11.547 1 98.75 72 LYS B N 1
ATOM 17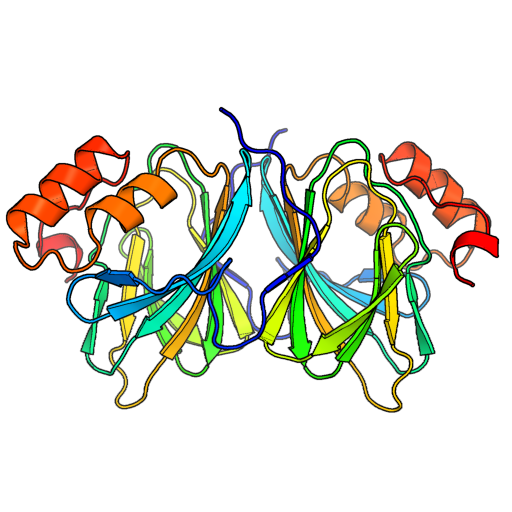55 C CA . LYS B 1 72 ? -12.641 10.328 11.164 1 98.75 72 LYS B CA 1
ATOM 1756 C C . LYS B 1 72 ? -12.875 10.25 9.664 1 98.75 72 LYS B C 1
ATOM 1758 O O . LYS B 1 72 ? -12.125 10.844 8.883 1 98.75 72 LYS B O 1
ATOM 1763 N N . LEU B 1 73 ? -13.836 9.523 9.258 1 98.69 73 LEU B N 1
ATOM 1764 C CA . LEU B 1 73 ? -14.156 9.281 7.859 1 98.69 73 LEU B CA 1
ATOM 1765 C C . LEU B 1 73 ? -15.617 9.617 7.566 1 98.69 73 LEU B C 1
ATOM 1767 O O . LEU B 1 73 ? -16.531 8.977 8.109 1 98.69 73 LEU B O 1
ATOM 1771 N N . ASP B 1 74 ? -15.789 10.648 6.777 1 98.38 74 ASP B N 1
ATOM 1772 C CA . ASP B 1 74 ? -17.125 11.117 6.422 1 98.38 74 ASP B CA 1
ATOM 1773 C C . ASP B 1 74 ? -17.938 11.438 7.668 1 98.38 74 ASP B C 1
ATOM 1775 O O . ASP B 1 74 ? -19.094 11.008 7.793 1 98.38 74 ASP B O 1
ATOM 1779 N N . GLY B 1 75 ? -17.234 11.969 8.602 1 98.31 75 GLY B N 1
ATOM 1780 C CA . GLY B 1 75 ? -17.875 12.492 9.797 1 98.31 75 GLY B CA 1
ATOM 1781 C C . GLY B 1 75 ? -18.047 11.445 10.883 1 98.31 75 GLY B C 1
ATOM 1782 O O . GLY B 1 75 ? -18.562 11.75 11.969 1 98.31 75 GLY B O 1
ATOM 1783 N N . VAL B 1 76 ? -17.641 10.227 10.68 1 98.38 76 VAL B N 1
ATOM 1784 C CA . VAL B 1 76 ? -17.844 9.141 11.633 1 98.38 76 VAL B CA 1
ATOM 1785 C C . VAL B 1 76 ? -16.5 8.703 12.219 1 98.38 76 VAL B C 1
ATOM 1787 O O . VAL B 1 76 ? -15.547 8.453 11.477 1 98.38 76 VAL B O 1
ATOM 1790 N N . TRP B 1 77 ? -16.406 8.625 13.539 1 98.56 77 TRP B N 1
ATOM 1791 C CA . TRP B 1 77 ? -15.211 8.164 14.227 1 98.56 77 TRP B CA 1
ATOM 1792 C C . TRP B 1 77 ? -15.156 6.645 14.258 1 98.56 77 TRP B C 1
ATOM 1794 O O . TRP B 1 77 ? -16.172 5.977 14.469 1 98.56 77 TRP B O 1
ATOM 1804 N N . SER B 1 78 ? -14.039 6.125 14.023 1 98.62 78 SER B N 1
ATOM 1805 C CA . SER B 1 78 ? -13.711 4.715 14.203 1 98.62 78 SER B CA 1
ATOM 1806 C C . SER B 1 78 ? -12.25 4.531 14.609 1 98.62 78 SER B C 1
ATOM 1808 O O . SER B 1 78 ? -11.5 5.504 14.695 1 98.62 78 SER B O 1
ATOM 1810 N N . LYS B 1 79 ? -11.93 3.326 14.969 1 98.69 79 LYS B N 1
ATOM 1811 C CA . LYS B 1 79 ? -10.555 3.004 15.32 1 98.69 79 LYS B CA 1
ATOM 1812 C C . LYS B 1 79 ? -9.977 1.945 14.383 1 98.69 79 LYS B C 1
ATOM 1814 O O . LYS B 1 79 ? -10.656 0.977 14.047 1 98.69 79 LYS B O 1
ATOM 1819 N N . ALA B 1 80 ? -8.805 2.148 13.961 1 98.81 80 ALA B N 1
ATOM 1820 C CA . ALA B 1 80 ? -8.047 1.156 13.203 1 98.81 80 ALA B CA 1
ATOM 1821 C C . ALA B 1 80 ? -6.832 0.681 14 1 98.81 80 ALA B C 1
ATOM 1823 O O . ALA B 1 80 ? -6.113 1.49 14.594 1 98.81 80 ALA B O 1
ATOM 1824 N N . ARG B 1 81 ? -6.641 -0.587 14.008 1 98.62 81 ARG B N 1
ATOM 1825 C CA . ARG B 1 81 ? -5.539 -1.191 14.75 1 98.62 81 ARG B CA 1
ATOM 1826 C C . ARG B 1 81 ? -4.559 -1.879 13.805 1 98.62 81 ARG B C 1
ATOM 1828 O O . ARG B 1 81 ? -4.828 -2.018 12.609 1 98.62 81 ARG B O 1
ATOM 1835 N N . ALA B 1 82 ? -3.408 -2.293 14.43 1 98.38 82 ALA B N 1
ATOM 1836 C CA . ALA B 1 82 ? -2.363 -2.934 13.633 1 98.38 82 ALA B CA 1
ATOM 1837 C C . ALA B 1 82 ? -2.941 -4.043 12.766 1 98.38 82 ALA B C 1
ATOM 1839 O O . ALA B 1 82 ? -3.67 -4.91 13.25 1 98.38 82 ALA B O 1
ATOM 1840 N N . GLY B 1 83 ? -2.678 -3.92 11.461 1 98.25 83 GLY B N 1
ATOM 1841 C CA . GLY B 1 83 ? -3.129 -4.918 10.508 1 98.25 83 GLY B CA 1
ATOM 1842 C C . GLY B 1 83 ? -4.379 -4.5 9.75 1 98.25 83 GLY B C 1
ATOM 1843 O O . GLY B 1 83 ? -4.703 -5.078 8.711 1 98.25 83 GLY B O 1
ATOM 1844 N N . ASP B 1 84 ? -5.133 -3.582 10.273 1 98.81 84 ASP B N 1
ATOM 1845 C CA . ASP B 1 84 ? -6.305 -3.059 9.578 1 98.81 84 ASP B CA 1
ATOM 1846 C C . ASP B 1 84 ? -5.898 -2.223 8.367 1 98.81 84 ASP B C 1
ATOM 1848 O O . ASP B 1 84 ? -4.91 -1.492 8.414 1 98.81 84 ASP B O 1
ATOM 1852 N N . LEU B 1 85 ? -6.668 -2.324 7.289 1 98.94 85 LEU B N 1
ATOM 1853 C CA . LEU B 1 85 ? -6.508 -1.447 6.137 1 98.94 85 LEU B CA 1
ATOM 1854 C C . LEU B 1 85 ? -7.664 -0.457 6.039 1 98.94 85 LEU B C 1
ATOM 1856 O O . LEU B 1 85 ? -8.82 -0.859 5.918 1 98.94 85 LEU B O 1
ATOM 1860 N N . VAL B 1 86 ? -7.316 0.798 6.09 1 98.94 86 VAL B N 1
ATOM 1861 C CA . VAL B 1 86 ? -8.312 1.86 5.98 1 98.94 86 VAL B CA 1
ATOM 1862 C C . VAL B 1 86 ? -8.43 2.305 4.523 1 98.94 86 VAL B C 1
ATOM 1864 O O . VAL B 1 86 ? -7.422 2.51 3.846 1 98.94 86 VAL B O 1
ATOM 1867 N N . ARG B 1 87 ? -9.625 2.418 4.02 1 98.88 87 ARG B N 1
ATOM 1868 C CA . ARG B 1 87 ? -9.953 2.871 2.672 1 98.88 87 ARG B CA 1
ATOM 1869 C C . ARG B 1 87 ? -10.633 4.234 2.705 1 98.88 87 ARG B C 1
ATOM 1871 O O . ARG B 1 87 ? -11.742 4.367 3.227 1 98.88 87 ARG B O 1
ATOM 1878 N N . MET B 1 88 ? -9.953 5.238 2.146 1 98.88 88 MET B N 1
ATOM 1879 C CA . MET B 1 88 ? -10.438 6.613 2.168 1 98.88 88 MET B CA 1
ATOM 1880 C C . MET B 1 88 ? -10.594 7.16 0.751 1 98.88 88 MET B C 1
ATOM 1882 O O . MET B 1 88 ? -9.617 7.594 0.141 1 98.88 88 MET B O 1
ATOM 1886 N N . PRO B 1 89 ? -11.805 7.207 0.239 1 98.75 89 PRO B N 1
ATOM 1887 C CA . PRO B 1 89 ? -12.031 7.578 -1.161 1 98.75 89 PRO B CA 1
ATOM 1888 C C . PRO B 1 89 ? -11.805 9.062 -1.425 1 98.75 89 PRO B C 1
ATOM 1890 O O . PRO B 1 89 ? -12.055 9.891 -0.546 1 98.75 89 PRO B O 1
ATOM 1893 N N . LYS B 1 90 ? -11.398 9.305 -2.654 1 98.62 90 LYS B N 1
ATOM 1894 C CA . LYS B 1 90 ? -11.273 10.68 -3.129 1 98.62 90 LYS B CA 1
ATOM 1895 C C . LYS B 1 90 ? -12.578 11.445 -2.932 1 98.62 90 LYS B C 1
ATOM 1897 O O . LYS B 1 90 ? -13.664 10.891 -3.107 1 98.62 90 LYS B O 1
ATOM 1902 N N . GLY B 1 91 ? -12.422 12.664 -2.451 1 98.5 91 GLY B N 1
ATOM 1903 C CA . GLY B 1 91 ? -13.57 13.547 -2.318 1 98.5 91 GLY B CA 1
ATOM 1904 C C . GLY B 1 91 ? -14.297 13.383 -0.996 1 98.5 91 GLY B C 1
ATOM 1905 O O . GLY B 1 91 ? -15.219 14.133 -0.694 1 98.5 91 GLY B O 1
ATOM 1906 N N . ILE B 1 92 ? -13.969 12.422 -0.195 1 98.81 92 ILE B N 1
ATOM 1907 C CA . ILE B 1 92 ? -14.625 12.164 1.083 1 98.81 92 ILE B CA 1
ATOM 1908 C C . ILE B 1 92 ? -13.75 12.68 2.225 1 98.81 92 ILE B C 1
ATOM 1910 O O . ILE B 1 92 ? -12.57 12.344 2.311 1 98.81 92 ILE B O 1
ATOM 1914 N N . PRO B 1 93 ? -14.242 13.508 3.092 1 98.88 93 PRO B N 1
ATOM 1915 C CA . PRO B 1 93 ? -13.453 14.039 4.203 1 98.88 93 PRO B CA 1
ATOM 1916 C C . PRO B 1 93 ? -12.914 12.945 5.121 1 98.88 93 PRO B C 1
ATOM 1918 O O . PRO B 1 93 ? -13.656 12.031 5.5 1 98.88 93 PRO B O 1
ATOM 1921 N N . HIS B 1 94 ? -11.664 13.055 5.438 1 98.94 94 HIS B N 1
ATOM 1922 C CA . HIS B 1 94 ? -11.047 12.086 6.34 1 98.94 94 HIS B CA 1
ATOM 1923 C C . HIS B 1 94 ? -9.906 12.727 7.133 1 98.94 94 HIS B C 1
ATOM 1925 O O . HIS B 1 94 ? -9.359 13.75 6.727 1 98.94 94 HIS B O 1
ATOM 1931 N N . GLY B 1 95 ? -9.602 12.219 8.305 1 98.81 95 GLY B N 1
ATOM 1932 C CA . GLY B 1 95 ? -8.492 12.562 9.188 1 98.81 95 GLY B CA 1
ATOM 1933 C C . GLY B 1 95 ? -8.102 11.43 10.117 1 98.81 95 GLY B C 1
ATOM 1934 O O . GLY B 1 95 ? -8.836 10.445 10.25 1 98.81 95 GLY B O 1
ATOM 1935 N N . TYR B 1 96 ? -6.918 11.523 10.672 1 98.81 96 TYR B N 1
ATOM 1936 C CA . TYR B 1 96 ? -6.547 10.516 11.664 1 98.81 96 TYR B CA 1
ATOM 1937 C C . TYR B 1 96 ? -5.828 11.156 12.844 1 98.81 96 TYR B C 1
ATOM 1939 O O . TYR B 1 96 ? -5.168 12.188 12.695 1 98.81 96 TYR B O 1
ATOM 1947 N N . PHE B 1 97 ? -5.961 10.523 14 1 98.75 97 PHE B N 1
ATOM 1948 C CA . PHE B 1 97 ? -5.457 10.992 15.289 1 98.75 97 PHE B CA 1
ATOM 1949 C C . PHE B 1 97 ? -4.871 9.836 16.094 1 98.75 97 PHE B C 1
ATOM 1951 O O . PHE B 1 97 ? -5.453 8.75 16.141 1 98.75 97 PHE B O 1
ATOM 1958 N N . ASN B 1 98 ? -3.697 10.055 16.672 1 98.88 98 ASN B N 1
ATOM 1959 C CA . ASN B 1 98 ? -3.215 9.141 17.703 1 98.88 98 ASN B CA 1
ATOM 1960 C C . ASN B 1 98 ? -3.607 9.625 19.094 1 98.88 98 ASN B C 1
ATOM 1962 O O . ASN B 1 98 ? -2.857 10.359 19.734 1 98.88 98 ASN B O 1
ATOM 1966 N N . LYS B 1 99 ? -4.668 9.117 19.531 1 98.38 99 LYS B N 1
ATOM 1967 C CA . LYS B 1 99 ? -5.18 9.523 20.844 1 98.38 99 LYS B CA 1
ATOM 1968 C C . LYS B 1 99 ? -4.691 8.586 21.938 1 98.38 99 LYS B C 1
ATOM 1970 O O . LYS B 1 99 ? -5.051 8.75 23.109 1 98.38 99 LYS B O 1
ATOM 1975 N N . SER B 1 100 ? -3.947 7.602 21.547 1 98.38 100 S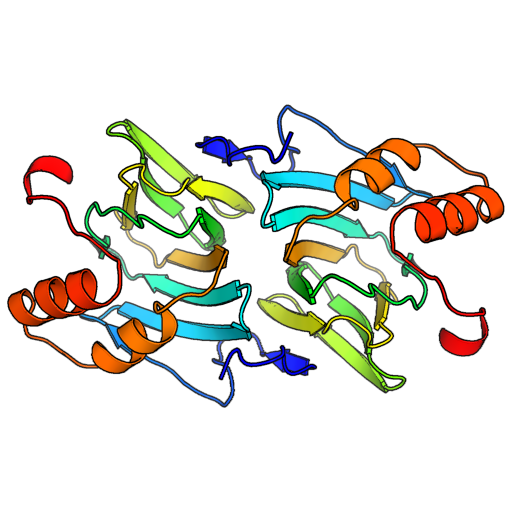ER B N 1
ATOM 1976 C CA . SER B 1 100 ? -3.4 6.66 22.516 1 98.38 100 SER B CA 1
ATOM 1977 C C . SER B 1 100 ? -2.178 7.242 23.219 1 98.38 100 SER B C 1
ATOM 1979 O O . SER B 1 100 ? -1.8 8.391 22.969 1 98.38 100 SER B O 1
ATOM 1981 N N . ASP B 1 101 ? -1.539 6.469 24.141 1 98.44 101 ASP B N 1
ATOM 1982 C CA . ASP B 1 101 ? -0.365 6.914 24.891 1 98.44 101 ASP B CA 1
ATOM 1983 C C . ASP B 1 101 ? 0.907 6.262 24.344 1 98.44 101 ASP B C 1
ATOM 1985 O O . ASP B 1 101 ? 1.96 6.324 24.984 1 98.44 101 ASP B O 1
ATOM 1989 N N . LYS B 1 102 ? 0.789 5.625 23.219 1 98.5 102 LYS B N 1
ATOM 1990 C CA . LYS B 1 102 ? 1.924 4.965 22.578 1 98.5 102 LYS B CA 1
ATOM 1991 C C . LYS B 1 102 ? 2.082 5.43 21.141 1 98.5 102 LYS B C 1
ATOM 1993 O O . LYS B 1 102 ? 1.119 5.883 20.516 1 98.5 102 LYS B O 1
ATOM 1998 N N . PRO B 1 103 ? 3.281 5.32 20.594 1 98.56 103 PRO B N 1
ATOM 1999 C CA . PRO B 1 103 ? 3.467 5.672 19.172 1 98.56 103 PRO B CA 1
ATOM 2000 C C . PRO B 1 103 ? 2.648 4.789 18.234 1 98.56 103 PRO B C 1
ATOM 2002 O O . PRO B 1 103 ? 2.357 3.635 18.562 1 98.56 103 PRO B O 1
ATOM 2005 N N . ALA B 1 104 ? 2.242 5.371 17.156 1 98.75 104 ALA B N 1
ATOM 2006 C CA . ALA B 1 104 ? 1.601 4.641 16.062 1 98.75 104 ALA B CA 1
ATOM 2007 C C . ALA B 1 104 ? 2.418 4.75 14.781 1 98.75 104 ALA B C 1
ATOM 2009 O O . ALA B 1 104 ? 2.967 5.809 14.477 1 98.75 104 ALA B O 1
ATOM 2010 N N . ARG B 1 105 ? 2.564 3.623 14.039 1 98.75 105 ARG B N 1
ATOM 2011 C CA . ARG B 1 105 ? 3.24 3.547 12.75 1 98.75 105 ARG B CA 1
ATOM 2012 C C . ARG B 1 105 ? 2.316 2.969 11.68 1 98.75 105 ARG B C 1
ATOM 2014 O O . ARG B 1 105 ? 1.589 2.008 11.938 1 98.75 105 ARG B O 1
ATOM 2021 N N . ALA B 1 106 ? 2.336 3.619 10.531 1 98.88 106 ALA B N 1
ATOM 2022 C CA . ALA B 1 106 ? 1.449 3.133 9.477 1 98.88 106 ALA B CA 1
ATOM 2023 C C . ALA B 1 106 ? 2.037 3.41 8.094 1 98.88 106 ALA B C 1
ATOM 2025 O O . ALA B 1 106 ? 2.773 4.383 7.906 1 98.88 106 ALA B O 1
ATOM 2026 N N . LEU B 1 107 ? 1.757 2.547 7.141 1 98.94 107 LEU B N 1
ATOM 2027 C CA . LEU B 1 107 ? 2.012 2.811 5.73 1 98.94 107 LEU B CA 1
ATOM 2028 C C . LEU B 1 107 ? 0.796 3.453 5.066 1 98.94 107 LEU B C 1
ATOM 2030 O O . LEU B 1 107 ? -0.319 2.939 5.176 1 98.94 107 LEU B O 1
ATOM 2034 N N . PHE B 1 108 ? 1.042 4.527 4.434 1 98.94 108 PHE B N 1
ATOM 2035 C CA . PHE B 1 108 ? 0.056 5.207 3.602 1 98.94 108 PHE B CA 1
ATOM 2036 C C . PHE B 1 108 ? 0.405 5.062 2.125 1 98.94 108 PHE B C 1
ATOM 2038 O O . PHE B 1 108 ? 1.581 5.004 1.762 1 98.94 108 PHE B O 1
ATOM 2045 N N . TRP B 1 109 ? -0.613 5.035 1.284 1 98.94 109 TRP B N 1
ATOM 2046 C CA . TRP B 1 109 ? -0.363 5.34 -0.121 1 98.94 109 TRP B CA 1
ATOM 2047 C C . TRP B 1 109 ? -1.588 5.98 -0.766 1 98.94 109 TRP B C 1
ATOM 2049 O O . TRP B 1 109 ? -2.705 5.848 -0.259 1 98.94 109 TRP B O 1
ATOM 2059 N N . VAL B 1 110 ? -1.302 6.719 -1.789 1 98.88 110 VAL B N 1
ATOM 2060 C CA . VAL B 1 110 ? -2.361 7.34 -2.578 1 98.88 110 VAL B CA 1
ATOM 2061 C C . VAL B 1 110 ? -2.289 6.84 -4.02 1 98.88 110 VAL B C 1
ATOM 2063 O O . VAL B 1 110 ? -1.224 6.438 -4.492 1 98.88 110 VAL B O 1
ATOM 2066 N N . SER B 1 111 ? -3.367 6.852 -4.594 1 98.44 111 SER B N 1
ATOM 2067 C CA . SER B 1 111 ? -3.484 6.535 -6.012 1 98.44 111 SER B CA 1
ATOM 2068 C C . SER B 1 111 ? -4.504 7.438 -6.699 1 98.44 111 SER B C 1
ATOM 2070 O O . SER B 1 111 ? -5.656 7.52 -6.27 1 98.44 111 SER B O 1
ATOM 2072 N N . PRO B 1 112 ? -4.125 8.188 -7.75 1 97.88 112 PRO B N 1
ATOM 2073 C CA . PRO B 1 112 ? -2.766 8.383 -8.258 1 97.88 112 PRO B CA 1
ATOM 2074 C C . PRO B 1 112 ? -1.904 9.242 -7.332 1 97.88 112 PRO B C 1
ATOM 2076 O O . PRO B 1 112 ? -2.373 9.68 -6.281 1 97.88 112 PRO B O 1
ATOM 2079 N N . ALA B 1 113 ? -0.605 9.453 -7.68 1 98.25 113 ALA B N 1
ATOM 2080 C CA . ALA B 1 113 ? 0.349 10.156 -6.832 1 98.25 113 ALA B CA 1
ATOM 2081 C C . ALA B 1 113 ? 0.036 11.656 -6.785 1 98.25 113 ALA B C 1
ATOM 2083 O O . ALA B 1 113 ? 0.065 12.266 -5.715 1 98.25 113 ALA B O 1
ATOM 2084 N N . ARG B 1 114 ? -0.234 12.234 -7.969 1 97.69 114 ARG B N 1
ATOM 2085 C CA . ARG B 1 114 ? -0.5 13.656 -8.141 1 97.69 114 ARG B CA 1
ATOM 2086 C C . ARG B 1 114 ? 0.583 14.5 -7.469 1 97.69 114 ARG B C 1
ATOM 2088 O O . ARG B 1 114 ? 1.771 14.32 -7.742 1 97.69 114 ARG B O 1
ATOM 2095 N N . LYS B 1 115 ? 0.218 15.5 -6.672 1 98.31 115 LYS B N 1
ATOM 2096 C CA . LYS B 1 115 ? 1.182 16.484 -6.207 1 98.31 115 LYS B CA 1
ATOM 2097 C C . LYS B 1 115 ? 1.573 16.234 -4.754 1 98.31 115 LYS B C 1
ATOM 2099 O O . LYS B 1 115 ? 2.197 17.094 -4.117 1 98.31 115 LYS B O 1
ATOM 2104 N N . LEU B 1 116 ? 1.252 15.125 -4.227 1 98.69 116 LEU B N 1
ATOM 2105 C CA . LEU B 1 116 ? 1.361 14.938 -2.783 1 98.69 116 LEU B CA 1
ATOM 2106 C C . LEU B 1 116 ? 2.822 14.875 -2.354 1 98.69 116 LEU B C 1
ATOM 2108 O O . LEU B 1 116 ? 3.189 15.422 -1.31 1 98.69 116 LEU B O 1
ATOM 2112 N N . LYS B 1 117 ? 3.623 14.188 -3.072 1 98.31 117 LYS B N 1
ATOM 2113 C CA . LYS B 1 117 ? 5.035 14.156 -2.695 1 98.31 117 LYS B CA 1
ATOM 2114 C C . LYS B 1 117 ? 5.621 15.57 -2.65 1 98.31 117 LYS B C 1
ATOM 2116 O O . LYS B 1 117 ? 6.359 15.906 -1.725 1 98.31 117 LYS B O 1
ATOM 2121 N N . GLU B 1 118 ? 5.324 16.359 -3.66 1 98.38 118 GLU B N 1
ATOM 2122 C CA . GLU B 1 118 ? 5.789 17.734 -3.699 1 98.38 118 GLU B CA 1
ATOM 2123 C C . GLU B 1 118 ? 5.316 18.516 -2.475 1 98.38 118 GLU B C 1
ATOM 2125 O O . GLU B 1 118 ? 6.035 19.375 -1.959 1 98.38 118 GLU B O 1
ATOM 2130 N N . LEU B 1 119 ? 4.137 18.234 -2.09 1 98.81 119 LEU B N 1
ATOM 2131 C CA . LEU B 1 119 ? 3.621 18.875 -0.889 1 98.81 119 LEU B CA 1
ATOM 2132 C C . LEU B 1 119 ? 4.488 18.547 0.322 1 98.81 119 LEU B C 1
ATOM 2134 O O . LEU B 1 119 ? 4.891 19.453 1.066 1 98.81 119 LEU B O 1
ATOM 2138 N N . PHE B 1 120 ? 4.734 17.266 0.53 1 98.75 120 PHE B N 1
ATOM 2139 C CA . PHE B 1 120 ? 5.516 16.844 1.686 1 98.75 120 PHE B CA 1
ATOM 2140 C C . PHE B 1 120 ? 6.895 17.5 1.673 1 98.75 120 PHE B C 1
ATOM 2142 O O . PHE B 1 120 ? 7.391 17.922 2.715 1 98.75 120 PHE B O 1
ATOM 2149 N N . GLU B 1 121 ? 7.422 17.609 0.485 1 98.56 121 GLU B N 1
ATOM 2150 C CA . GLU B 1 121 ? 8.711 18.281 0.349 1 98.56 121 GLU B CA 1
ATOM 2151 C C . GLU B 1 121 ? 8.609 19.75 0.76 1 98.56 121 GLU B C 1
ATOM 2153 O O . GLU B 1 121 ? 9.484 20.266 1.46 1 98.56 121 GLU B O 1
ATOM 2158 N N . ALA B 1 122 ? 7.566 20.359 0.39 1 98.75 122 ALA B N 1
ATOM 2159 C CA . ALA B 1 122 ? 7.363 21.781 0.692 1 98.75 122 ALA B CA 1
ATOM 2160 C C . ALA B 1 122 ? 7.109 21.984 2.182 1 98.75 122 ALA B C 1
ATOM 2162 O O . ALA B 1 122 ? 7.465 23.031 2.738 1 98.75 122 ALA B O 1
ATOM 2163 N N . LEU B 1 123 ? 6.57 21 2.846 1 98.81 123 LEU B N 1
ATOM 2164 C CA . LEU B 1 123 ? 6.137 21.156 4.23 1 98.81 123 LEU B CA 1
ATOM 2165 C C . LEU B 1 123 ? 7.254 20.766 5.195 1 98.81 123 LEU B C 1
ATOM 2167 O O . LEU B 1 123 ? 7.18 21.062 6.391 1 98.81 123 LEU B O 1
ATOM 2171 N N . ASP B 1 124 ? 8.281 20.125 4.703 1 98.81 124 ASP B N 1
ATOM 2172 C CA . ASP B 1 124 ? 9.359 19.641 5.559 1 98.81 124 ASP B CA 1
ATOM 2173 C C . ASP B 1 124 ? 9.938 20.766 6.406 1 98.81 124 ASP B C 1
ATOM 2175 O O . ASP B 1 124 ? 10.438 21.75 5.867 1 98.81 124 ASP B O 1
ATOM 2179 N N . ASN B 1 125 ? 9.766 20.656 7.723 1 98.62 125 ASN B N 1
ATOM 2180 C CA . ASN B 1 125 ? 10.312 21.547 8.75 1 98.62 125 ASN B CA 1
ATOM 2181 C C . ASN B 1 125 ? 9.617 22.906 8.742 1 98.62 125 ASN B C 1
ATOM 2183 O O . ASN B 1 125 ? 10.109 23.859 9.336 1 98.62 125 ASN B O 1
ATOM 2187 N N . LEU B 1 126 ? 8.492 22.969 8.039 1 98.31 126 LEU B N 1
ATOM 2188 C CA . LEU B 1 126 ? 7.691 24.188 8.094 1 98.31 126 LEU B CA 1
ATOM 2189 C C . LEU B 1 126 ? 6.863 24.234 9.375 1 98.31 126 LEU B C 1
ATOM 2191 O O . LEU B 1 126 ? 6.129 23.297 9.688 1 98.31 126 LEU B O 1
ATOM 2195 N N . GLU B 1 127 ? 6.922 25.297 10.148 1 97 127 GLU B N 1
ATOM 2196 C CA . GLU B 1 127 ? 6.266 25.375 11.445 1 97 127 GLU B CA 1
ATOM 2197 C C . GLU B 1 127 ? 5.008 26.234 11.383 1 97 127 GLU B C 1
ATOM 2199 O O . GLU B 1 127 ? 4.152 26.172 12.266 1 97 127 GLU B O 1
ATOM 2204 N N . ASP B 1 128 ? 4.91 27.031 10.32 1 97.94 128 ASP B N 1
ATOM 2205 C CA . ASP B 1 128 ? 3.787 27.953 10.156 1 97.94 128 ASP B CA 1
ATOM 2206 C C . ASP B 1 128 ? 2.531 27.203 9.711 1 97.94 128 ASP B C 1
ATOM 2208 O O . ASP B 1 128 ? 2.361 26.922 8.523 1 97.94 128 ASP B O 1
ATOM 2212 N N . VAL B 1 129 ? 1.577 27.047 10.602 1 97.31 129 VAL B N 1
ATOM 2213 C CA . VAL B 1 129 ? 0.386 26.234 10.367 1 97.31 129 VAL B CA 1
ATOM 2214 C C . VAL B 1 129 ? -0.444 26.859 9.242 1 97.31 129 VAL B C 1
ATOM 2216 O O . VAL B 1 129 ? -0.987 26.141 8.398 1 97.31 129 VAL B O 1
ATOM 2219 N N . GLU B 1 130 ? -0.557 28.156 9.234 1 97.81 130 GLU B N 1
ATOM 2220 C CA . GLU B 1 130 ? -1.311 28.812 8.172 1 97.81 130 GLU B CA 1
ATOM 2221 C C . GLU B 1 130 ? -0.696 28.547 6.801 1 97.81 130 GLU B C 1
ATOM 2223 O O . GLU B 1 130 ? -1.414 28.281 5.836 1 97.81 130 GLU B O 1
ATOM 2228 N N . ARG B 1 131 ? 0.591 28.656 6.738 1 98.5 131 ARG B N 1
ATOM 2229 C CA . ARG B 1 131 ? 1.286 28.375 5.484 1 98.5 131 ARG B CA 1
ATOM 2230 C C . ARG B 1 131 ? 1.14 26.906 5.09 1 98.5 131 ARG B C 1
ATOM 2232 O O . ARG B 1 131 ? 1.038 26.594 3.902 1 98.5 131 ARG B O 1
ATOM 2239 N N . VAL B 1 132 ? 1.131 26 6.047 1 98.56 132 VAL B N 1
ATOM 2240 C CA . VAL B 1 132 ? 0.904 24.578 5.797 1 98.56 132 VAL B CA 1
ATOM 2241 C C . VAL B 1 132 ? -0.448 24.391 5.113 1 98.56 132 VAL B C 1
ATOM 2243 O O . VAL B 1 132 ? -0.544 23.688 4.102 1 98.56 132 VAL B O 1
ATOM 2246 N N . VAL B 1 133 ? -1.456 25 5.609 1 98.5 133 VAL B N 1
ATOM 2247 C CA . VAL B 1 133 ? -2.807 24.859 5.074 1 98.5 133 VAL B CA 1
ATOM 2248 C C . VAL B 1 133 ? -2.863 25.422 3.656 1 98.5 133 VAL B C 1
ATOM 2250 O O . VAL B 1 133 ? -3.449 24.812 2.76 1 98.5 133 VAL B O 1
ATOM 2253 N N . GLU B 1 134 ? -2.236 26.578 3.455 1 98.69 134 GLU B N 1
ATOM 2254 C CA . GLU B 1 134 ? -2.223 27.219 2.148 1 98.69 134 GLU B CA 1
ATOM 2255 C C . GLU B 1 134 ? -1.521 26.359 1.106 1 98.69 134 GLU B C 1
ATOM 2257 O O . GLU B 1 134 ? -2.047 26.141 0.012 1 98.69 134 GLU B O 1
ATOM 2262 N N . LEU B 1 135 ? -0.334 25.875 1.426 1 98.81 135 LEU B N 1
ATOM 2263 C CA . LEU B 1 135 ? 0.425 25.031 0.509 1 98.81 135 LEU B CA 1
ATOM 2264 C C . LEU B 1 135 ? -0.325 23.734 0.212 1 98.81 135 LEU B C 1
ATOM 2266 O O . LEU B 1 135 ? -0.268 23.219 -0.908 1 98.81 135 LEU B O 1
ATOM 2270 N N . SER B 1 136 ? -0.987 23.172 1.209 1 98.88 136 SER B N 1
ATOM 2271 C CA . SER B 1 136 ? -1.775 21.969 1.007 1 98.88 136 SER B CA 1
ATOM 2272 C C . SER B 1 136 ? -2.859 22.188 -0.044 1 98.88 136 SER B C 1
ATOM 2274 O O . SER B 1 136 ? -3.02 21.375 -0.956 1 98.88 136 SER B O 1
ATOM 2276 N N . ALA B 1 137 ? -3.541 23.266 0.092 1 98.75 137 ALA B N 1
ATOM 2277 C CA . ALA B 1 137 ? -4.594 23.578 -0.872 1 98.75 137 ALA B CA 1
ATOM 2278 C C . ALA B 1 137 ? -4.023 23.719 -2.281 1 98.75 137 ALA B C 1
ATOM 2280 O O . ALA B 1 137 ? -4.641 23.281 -3.254 1 98.75 137 ALA B O 1
ATOM 2281 N N . GLN B 1 138 ? -2.824 24.297 -2.402 1 98.75 138 GLN B N 1
ATOM 2282 C CA . GLN B 1 138 ? -2.152 24.469 -3.688 1 98.75 138 GLN B CA 1
ATOM 2283 C C . GLN B 1 138 ? -1.715 23.125 -4.258 1 98.75 138 GLN B C 1
ATOM 2285 O O . GLN B 1 138 ? -1.364 23.031 -5.438 1 98.75 138 GLN B O 1
ATOM 2290 N N . HIS B 1 139 ? -1.738 22.094 -3.43 1 98.81 139 HIS B N 1
ATOM 2291 C CA . HIS B 1 139 ? -1.299 20.766 -3.844 1 98.81 139 HIS B CA 1
ATOM 2292 C C . HIS B 1 139 ? -2.428 19.75 -3.721 1 98.81 139 HIS B C 1
ATOM 2294 O O . HIS B 1 139 ? -2.18 18.562 -3.471 1 98.81 139 HIS B O 1
ATOM 2300 N N . GLU B 1 140 ? -3.613 20.172 -3.777 1 98.69 140 GLU B N 1
ATOM 2301 C CA . GLU B 1 140 ? -4.797 19.328 -3.904 1 98.69 140 GLU B CA 1
ATOM 2302 C C . GLU B 1 140 ? -5.098 18.594 -2.598 1 98.69 140 GLU B C 1
ATOM 2304 O O . GLU B 1 140 ? -5.492 17.422 -2.607 1 98.69 140 GLU B O 1
ATOM 2309 N N . VAL B 1 141 ? -4.809 19.156 -1.52 1 98.88 141 VAL B N 1
ATOM 2310 C CA . VAL B 1 141 ? -5.242 18.734 -0.189 1 98.88 141 VAL B CA 1
ATOM 2311 C C . VAL B 1 141 ? -5.98 19.891 0.494 1 98.88 141 VAL B C 1
ATOM 2313 O O . VAL B 1 141 ? -5.383 20.922 0.815 1 98.88 141 VAL B O 1
ATOM 2316 N N . ASP B 1 142 ? -7.23 19.719 0.714 1 98.81 142 ASP B N 1
ATOM 2317 C CA . ASP B 1 142 ? -8.062 20.797 1.247 1 98.81 142 ASP B CA 1
ATOM 2318 C C . ASP B 1 142 ? -8.492 20.484 2.68 1 98.81 142 ASP B C 1
ATOM 2320 O O . ASP B 1 142 ? -9.414 19.703 2.902 1 98.81 142 ASP B O 1
ATOM 2324 N N . PHE B 1 143 ? -7.918 21.188 3.615 1 98.81 143 PHE B N 1
ATOM 2325 C CA . PHE B 1 143 ? -8.297 21.016 5.016 1 98.81 143 PHE B CA 1
ATOM 2326 C C . PHE B 1 143 ? -9.664 21.641 5.281 1 98.81 143 PHE B C 1
ATOM 2328 O O . PHE B 1 143 ? -9.977 22.703 4.75 1 98.81 143 PHE B O 1
ATOM 2335 N N . LEU B 1 144 ? -10.43 21 6.098 1 98.62 144 LEU B N 1
ATOM 2336 C CA . LEU B 1 144 ? -11.719 21.531 6.527 1 98.62 144 LEU B CA 1
ATOM 2337 C C . LEU B 1 144 ? -11.57 22.406 7.766 1 98.62 144 LEU B C 1
ATOM 2339 O O . LEU B 1 144 ? -10.523 22.375 8.43 1 98.62 144 LEU B O 1
ATOM 2343 N N . PRO B 1 145 ? -12.57 23.234 8.062 1 97.56 145 PRO B N 1
ATOM 2344 C CA . PRO B 1 145 ? -12.523 24.047 9.281 1 97.56 145 PRO B CA 1
ATOM 2345 C C . PRO B 1 145 ? -12.375 23.203 10.547 1 97.56 145 PRO B C 1
ATOM 2347 O O . PRO B 1 145 ? -12.711 22.016 10.547 1 97.56 145 PRO B O 1
ATOM 2350 N N . PRO B 1 146 ? -11.883 23.75 11.602 1 96.75 146 PRO B N 1
ATOM 2351 C CA . PRO B 1 146 ? -11.562 23.031 12.844 1 96.75 146 PRO B CA 1
ATOM 2352 C C . PRO B 1 146 ? -12.75 22.234 13.383 1 96.75 146 PRO B C 1
ATOM 2354 O O . PRO B 1 146 ? -12.562 21.203 14.023 1 96.75 146 PRO B O 1
ATOM 2357 N N . GLU B 1 147 ? -13.953 22.594 13.125 1 97.12 147 GLU B N 1
ATOM 2358 C CA . GLU B 1 147 ? -15.141 21.938 13.641 1 97.12 147 GLU B CA 1
ATOM 2359 C C . GLU B 1 147 ? -15.273 20.516 13.078 1 97.12 147 GLU B C 1
ATOM 2361 O O . GLU B 1 147 ? -15.938 19.672 13.672 1 97.12 147 GLU B O 1
ATOM 2366 N N . ALA B 1 148 ? -14.656 20.312 11.961 1 97.56 148 ALA B N 1
ATOM 2367 C CA . ALA B 1 148 ? -14.703 18.984 11.336 1 97.56 148 ALA B CA 1
ATOM 2368 C C . ALA B 1 148 ? -13.93 17.969 12.148 1 97.56 148 ALA B C 1
ATOM 2370 O O . ALA B 1 148 ? -14.094 16.766 11.969 1 97.56 148 ALA B O 1
ATOM 2371 N N . ASN B 1 149 ? -13.055 18.391 13.055 1 97.38 149 ASN B N 1
ATOM 2372 C CA . ASN B 1 149 ? -12.203 17.5 13.844 1 97.38 149 ASN B CA 1
ATOM 2373 C C . ASN B 1 149 ? -12.898 17.062 15.133 1 97.38 149 ASN B C 1
ATOM 2375 O O . ASN B 1 149 ? -12.328 16.297 15.922 1 97.38 149 ASN B O 1
ATOM 2379 N N . ASP B 1 150 ? -14.125 17.688 15.43 1 93.81 150 ASP B N 1
ATOM 2380 C CA . ASP B 1 150 ? -14.852 17.391 16.672 1 93.81 150 ASP B CA 1
ATOM 2381 C C . ASP B 1 150 ? -15.477 15.992 16.609 1 93.81 150 ASP B C 1
ATOM 2383 O O . ASP B 1 150 ? -15.836 15.516 15.531 1 93.81 150 ASP B O 1
#

Organism: Ruegeria pomeroyi (strain ATCC 700808 / DSM 15171 / DSS-3) (NCBI:txid246200)

Radius of gyration: 18.88 Å; Cα contacts (8 Å, |Δi|>4): 810; chains: 2; bounding box: 37×56×45 Å

Nearest PDB structures (foldseek):
  5fq0-assembly2_D  TM=8.873E-01  e=3.280E-08  Halomonas sp.
  5fq0-assembly1_A  TM=8.447E-01  e=2.345E-08  Halomonas sp.
  5fpx-assembly1_A  TM=8.253E-01  e=5.133E-08  Yersinia enterocolitica subsp. enterocolitica 8081
  7x85-assembly2_C  TM=8.880E-01  e=7.125E-07  Gallus gallus
  6o2d-assembly1_B  TM=7.784E-01  e=1.487E-07  Schizosaccharomyces pombe

Foldseek 3Di:
DQAPKDDDFDDPPAADVRDWFDFQRKIKHWGIAGQFKTKIKTKDAAWDKDAKKAQQPKKKKKAWQAAKKWKQWQLDTDMDHHGDMDTHDHPTIMMIHRNDRGMTMIMMMITRPQCVVVLRVVRGVPNDVVVNQVSCVVRRIHGDPPVSRD/DQAPKDDDFDDPPAADVRDWFDFQRKIKHWGIAGQFKTKIKTKAAAWDKDAKKAQQPKKKKKAWQAAKKWKQWQLDTDMDHHGDMDTHDHPTIMMITRNDRGMTMIMMMITRPQCVVVLRVVRGVPNDVVVNQVSCVVRRIHGDPPVSRD

Solvent-accessible surface area (backbone atoms only — not comparable to full-atom values): 14961 Å² total; per-residue (Å²): 127,78,41,72,52,67,66,49,72,25,50,53,97,47,15,46,96,69,38,72,37,36,50,77,84,34,42,35,23,44,48,48,56,26,50,45,30,36,29,32,33,42,42,35,46,55,70,36,67,45,75,32,26,25,32,70,77,26,32,36,38,38,37,28,66,37,50,51,36,39,33,34,50,73,85,41,78,49,76,44,39,50,53,17,35,37,38,44,29,48,61,44,43,32,28,41,32,22,81,51,92,52,59,23,33,30,44,35,37,28,31,42,23,80,45,46,66,62,40,52,61,68,34,44,73,44,77,55,64,68,58,50,55,53,51,30,46,76,35,58,31,42,69,55,64,76,74,66,68,107,126,78,40,72,53,67,66,50,70,25,51,52,96,46,15,47,95,69,40,73,38,35,50,77,85,34,41,36,22,44,49,47,57,26,50,45,29,35,30,31,35,43,42,34,48,55,69,36,69,48,73,30,24,26,32,70,76,26,33,38,37,37,36,30,66,36,48,50,36,38,33,35,51,71,86,42,78,48,77,45,40,51,53,16,36,38,35,45,29,46,62,44,44,33,27,42,31,23,82,51,93,51,60,24,34,31,43,35,38,28,30,40,22,82,45,46,65,61,40,52,63,69,34,43,73,44,77,54,64,70,58,50,53,53,52,31,46,77,34,57,32,44,69,54,65,76,73,67,67,108

InterPro domains:
  IPR011051 RmlC-like cupin domain superfamily [SSF51182] (30-129)
  IPR013096 Cupin 2, conserved barrel [PF07883] (45-109)
  IPR014710 RmlC-like jelly roll fold [G3DSA:2.60.120.10] (9-148)
  IPR052538 Flavonoid dioxygenase-like [PTHR43346] (41-127)